Protein AF-A0A7S1CX15-F1 (afdb_monomer_lite)

Sequence (216 aa):
AGAGAGAGAGAGAGAGAGSDSENLNSLKTVAAKGLGIVLNDTKKELQVRAMEAVTGAWSALVKRHTIARTAVSIREKAHSALLAYNLSCLMVRSTGNAALLPCLTGAEVIKSMIHLIEWRYDTKTTIKGDDEVYWNAAVSNSIQELSYIVCSIEEAHAAQGVSIKAMMGTVLMLARPGKAPRKTADFPTTLQRIVDTKMDAGSVLAAGRILDRIID

Foldseek 3Di:
DDDDDDDDDDPPCPDPPPPCPDQPLVVLLVVLVVCVVCLVVDDLVVNQVVLLVLLVVLLVLLCCVQADLDDCDPSNVPNSLSSLLSSLVSLLVCPPVPSNVCSCLDLSSLLSLLSLLLQLLFPPDDDDDPSNVSSVNSNLSSLLSLLCCQVPCVVVCVVVVHDNLVSQQDWGFGHDHPDGTDTGPRSLVSLVCQLVVPDPPSSNVSSVSNNVSNVD

Radius of gyration: 23.17 Å; chains: 1; bounding box: 97×30×54 Å

Secondary structure (DSSP, 8-state):
-----------------------HHHHHHHHHHHHHHHGGGS-HHHHHHHHHHHHHHHHHHHHHHHT-SS---HHHHTTHHHHHHHHHHHHHHHTT-TTTHHHHS-HHHHHHHHHHHHHHHSTT----THHHHHHHHHHHHHHHHHHHHHHH-HHHHHTTT--HHHHHT---EEEETTEEEEE---HHHHHHHHHHTT--HHHHHHHHHHHHHHH-

Organism: Cyclophora tenuis (NCBI:txid216820)

pLDDT: mean 79.56, std 17.4, range [30.48, 96.69]

Structure (mmCIF, N/CA/C/O backbone):
data_AF-A0A7S1CX15-F1
#
_entry.id   AF-A0A7S1CX15-F1
#
loop_
_atom_site.group_PDB
_atom_site.id
_atom_site.type_symbol
_atom_site.label_atom_id
_atom_site.label_alt_id
_atom_site.label_comp_id
_atom_site.label_asym_id
_atom_site.label_entity_id
_atom_site.label_seq_id
_atom_site.pdbx_PDB_ins_code
_atom_site.Cartn_x
_atom_site.Cartn_y
_atom_site.Cartn_z
_atom_site.occupancy
_atom_site.B_iso_or_equiv
_atom_site.auth_seq_id
_atom_site.auth_comp_id
_atom_site.auth_asym_id
_atom_site.auth_atom_id
_atom_site.pdbx_PDB_model_num
ATOM 1 N N . ALA A 1 1 ? 77.146 -1.929 35.474 1.00 39.09 1 ALA A N 1
ATOM 2 C CA . ALA A 1 1 ? 76.882 -0.475 35.521 1.00 39.09 1 ALA A CA 1
ATOM 3 C C . ALA A 1 1 ? 75.985 -0.159 34.328 1.00 39.09 1 ALA A C 1
ATOM 5 O O . ALA A 1 1 ? 76.421 -0.405 33.217 1.00 39.09 1 ALA A O 1
ATOM 6 N N . GLY A 1 2 ? 74.670 0.004 34.487 1.00 34.50 2 GLY A N 1
ATOM 7 C CA . GLY A 1 2 ? 73.979 1.204 34.998 1.00 34.50 2 GLY A CA 1
ATOM 8 C C . GLY A 1 2 ? 73.354 1.908 33.775 1.00 34.50 2 GLY A C 1
ATOM 9 O O . GLY A 1 2 ? 74.105 2.363 32.931 1.00 34.50 2 GLY A O 1
ATOM 10 N N . ALA A 1 3 ? 72.074 1.692 33.450 1.00 31.84 3 ALA A N 1
ATOM 11 C CA . ALA A 1 3 ? 70.855 2.364 33.944 1.00 31.84 3 ALA A CA 1
ATOM 12 C C . ALA A 1 3 ? 70.515 3.690 33.211 1.00 31.84 3 ALA A C 1
ATOM 14 O O . ALA A 1 3 ? 71.363 4.568 33.115 1.00 31.84 3 ALA A O 1
ATOM 15 N N . GLY A 1 4 ? 69.246 3.825 32.777 1.00 30.48 4 GLY A N 1
ATOM 16 C CA . GLY A 1 4 ? 68.578 5.071 32.336 1.00 30.48 4 GLY A CA 1
ATOM 17 C C . GLY A 1 4 ? 67.943 4.966 30.935 1.00 30.48 4 GLY A C 1
ATOM 18 O O . GLY A 1 4 ? 68.647 5.111 29.949 1.00 30.48 4 GLY A O 1
ATOM 19 N N . ALA A 1 5 ? 66.700 4.502 30.751 1.00 33.28 5 ALA A N 1
ATOM 20 C CA . ALA A 1 5 ? 65.400 5.148 31.019 1.00 33.28 5 ALA A CA 1
ATOM 21 C C . ALA A 1 5 ? 65.077 6.344 30.092 1.00 33.28 5 ALA A C 1
ATOM 23 O O . ALA A 1 5 ? 65.671 7.410 30.206 1.00 33.28 5 ALA A O 1
ATOM 24 N N . GLY A 1 6 ? 64.071 6.167 29.227 1.00 33.81 6 GLY A N 1
ATOM 25 C CA . GLY A 1 6 ? 63.461 7.219 28.410 1.00 33.81 6 GLY A CA 1
ATOM 26 C C . GLY A 1 6 ? 62.199 6.696 27.723 1.00 33.81 6 GLY A C 1
ATOM 27 O O . GLY A 1 6 ? 62.274 5.948 26.756 1.00 33.81 6 GLY A O 1
ATOM 28 N N . ALA A 1 7 ? 61.049 7.027 28.300 1.00 37.16 7 ALA A N 1
ATOM 29 C CA . ALA A 1 7 ? 59.731 6.519 27.958 1.00 37.16 7 ALA A CA 1
ATOM 30 C C . ALA A 1 7 ? 59.203 7.047 26.613 1.00 37.16 7 ALA A C 1
ATOM 32 O O . ALA A 1 7 ? 59.342 8.224 26.296 1.00 37.16 7 ALA A O 1
ATOM 33 N N . GLY A 1 8 ? 58.504 6.179 25.882 1.00 33.34 8 GLY A N 1
ATOM 34 C CA . GLY A 1 8 ? 57.679 6.524 24.728 1.00 33.34 8 GLY A CA 1
ATOM 35 C C . GLY A 1 8 ? 56.474 5.595 24.686 1.00 33.34 8 GLY A C 1
ATOM 36 O O . GLY A 1 8 ? 56.486 4.580 23.998 1.00 33.34 8 GLY A O 1
ATOM 37 N N . ALA A 1 9 ? 55.462 5.908 25.493 1.00 39.53 9 ALA A N 1
ATOM 38 C CA . ALA A 1 9 ? 54.173 5.237 25.470 1.00 39.53 9 ALA A CA 1
ATOM 39 C C . ALA A 1 9 ? 53.478 5.518 24.128 1.00 39.53 9 ALA A C 1
ATOM 41 O O . ALA A 1 9 ? 53.070 6.642 23.854 1.00 39.53 9 ALA A O 1
ATOM 42 N N . GLY A 1 10 ? 53.341 4.486 23.303 1.00 32.97 10 GLY A N 1
ATOM 43 C CA . GLY A 1 10 ? 52.516 4.489 22.102 1.00 32.97 10 GLY A CA 1
ATOM 44 C C . GLY A 1 10 ? 51.673 3.227 22.100 1.00 32.97 10 GLY A C 1
ATOM 45 O O . GLY A 1 10 ? 52.043 2.228 21.492 1.00 32.97 10 GLY A O 1
ATOM 46 N N . ALA A 1 11 ? 50.574 3.253 22.852 1.00 34.06 11 ALA A N 1
ATOM 47 C CA . ALA A 1 11 ? 49.582 2.192 22.870 1.00 34.06 11 ALA A CA 1
ATOM 48 C C . ALA A 1 11 ? 48.962 2.047 21.471 1.00 34.06 11 ALA A C 1
ATOM 50 O O . ALA A 1 11 ? 48.041 2.771 21.103 1.00 34.06 11 ALA A O 1
ATOM 51 N N . GLY A 1 12 ? 49.464 1.092 20.690 1.00 34.34 12 GLY A N 1
ATOM 52 C CA . GLY A 1 12 ? 48.830 0.599 19.471 1.00 34.34 12 GLY A CA 1
ATOM 53 C C . GLY A 1 12 ? 47.637 -0.294 19.797 1.00 34.34 12 GLY A C 1
ATOM 54 O O . GLY A 1 12 ? 47.606 -1.454 19.403 1.00 34.34 12 GLY A O 1
ATOM 55 N N . ALA A 1 13 ? 46.655 0.235 20.528 1.00 38.25 13 ALA A N 1
ATOM 56 C CA . ALA A 1 13 ? 45.311 -0.322 20.558 1.00 38.25 13 ALA A CA 1
ATOM 57 C C . ALA A 1 13 ? 44.605 0.120 19.268 1.00 38.25 13 ALA A C 1
ATOM 59 O O . ALA A 1 13 ? 43.795 1.045 19.253 1.00 38.25 13 ALA A O 1
ATOM 60 N N . GLY A 1 14 ? 44.976 -0.519 18.156 1.00 32.12 14 GLY A N 1
ATOM 61 C CA . GLY A 1 14 ? 44.228 -0.457 16.907 1.00 32.12 14 GLY A CA 1
ATOM 62 C C . GLY A 1 14 ? 42.925 -1.211 17.099 1.00 32.12 14 GLY A C 1
ATOM 63 O O . GLY A 1 14 ? 42.847 -2.412 16.860 1.00 32.12 14 GLY A O 1
ATOM 64 N N . ALA A 1 15 ? 41.947 -0.487 17.632 1.00 36.03 15 ALA A N 1
ATOM 65 C CA . ALA A 1 15 ? 40.598 -0.928 17.891 1.00 36.03 15 ALA A CA 1
ATOM 66 C C . ALA A 1 15 ? 40.016 -1.683 16.691 1.00 36.03 15 ALA A C 1
ATOM 68 O O . ALA A 1 15 ? 39.995 -1.183 15.563 1.00 36.03 15 ALA A O 1
ATOM 69 N N . GLY A 1 16 ? 39.454 -2.858 16.976 1.00 36.84 16 GLY A N 1
ATOM 70 C CA . GLY A 1 16 ? 38.336 -3.376 16.208 1.00 36.84 16 GLY A CA 1
ATOM 71 C C . GLY A 1 16 ? 37.202 -2.358 16.268 1.00 36.84 16 GLY A C 1
ATOM 72 O O . GLY A 1 16 ? 36.382 -2.382 17.175 1.00 36.84 16 GLY A O 1
ATOM 73 N N . ALA A 1 17 ? 37.182 -1.437 15.313 1.00 31.95 17 ALA A N 1
ATOM 74 C CA . ALA A 1 17 ? 36.041 -0.590 15.020 1.00 31.95 17 ALA A CA 1
ATOM 75 C C . ALA A 1 17 ? 35.303 -1.200 13.825 1.00 31.95 17 ALA A C 1
ATOM 77 O O . ALA A 1 17 ? 35.246 -0.627 12.739 1.00 31.95 17 ALA A O 1
ATOM 78 N N . GLY A 1 18 ? 34.744 -2.394 14.032 1.00 41.12 18 GLY A N 1
ATOM 79 C CA . GLY A 1 18 ? 33.587 -2.821 13.258 1.00 41.12 18 GLY A CA 1
ATOM 80 C C . GLY A 1 18 ? 32.427 -1.923 13.665 1.00 41.12 18 GLY A C 1
ATOM 81 O O . GLY A 1 18 ? 31.733 -2.212 14.633 1.00 41.12 18 GLY A O 1
ATOM 82 N N . SER A 1 19 ? 32.261 -0.779 12.998 1.00 40.28 19 SER A N 1
ATOM 83 C CA . SER A 1 19 ? 31.053 0.024 13.159 1.00 40.28 19 SER A CA 1
ATOM 84 C C . SER A 1 19 ? 29.965 -0.570 12.270 1.00 40.28 19 SER A C 1
ATOM 86 O O . SER A 1 19 ? 29.674 -0.093 11.170 1.00 40.28 19 SER A O 1
ATOM 88 N N . ASP A 1 20 ? 29.353 -1.638 12.783 1.00 46.06 20 ASP A N 1
ATOM 89 C CA . ASP A 1 20 ? 28.022 -2.090 12.387 1.00 46.06 20 ASP A CA 1
ATOM 90 C C . ASP A 1 20 ? 27.037 -0.960 12.680 1.00 46.06 20 ASP A C 1
ATOM 92 O O . ASP A 1 20 ? 26.331 -0.918 13.683 1.00 46.06 20 ASP A O 1
ATOM 96 N N . SER A 1 21 ? 27.024 0.039 11.807 1.00 51.59 21 SER A N 1
ATOM 97 C CA . SER A 1 21 ? 25.958 1.017 11.807 1.00 51.59 21 SER A CA 1
ATOM 98 C C . SER A 1 21 ? 24.716 0.283 1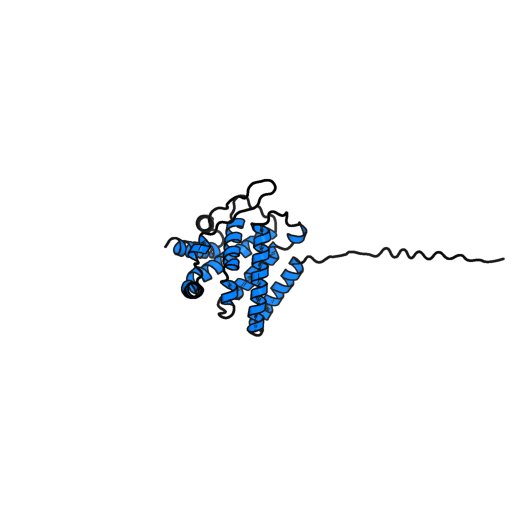1.296 1.00 51.59 21 SER A C 1
ATOM 100 O O . SER A 1 21 ? 24.541 0.062 10.094 1.00 51.59 21 SER A O 1
ATOM 102 N N . GLU A 1 22 ? 23.893 -0.175 12.237 1.00 62.09 22 GLU A N 1
ATOM 103 C CA . GLU A 1 22 ? 22.728 -1.011 11.971 1.00 62.09 22 GLU A CA 1
ATOM 104 C C . GLU A 1 22 ? 21.853 -0.406 10.869 1.00 62.09 22 GLU A C 1
ATOM 106 O O . GLU A 1 22 ? 21.622 0.806 10.778 1.00 62.09 22 GLU A O 1
ATOM 111 N N . ASN A 1 23 ? 21.389 -1.262 9.963 1.00 78.88 23 ASN A N 1
ATOM 112 C CA . ASN A 1 23 ? 20.491 -0.838 8.906 1.00 78.88 23 ASN A CA 1
ATOM 113 C C . ASN A 1 23 ? 19.148 -0.409 9.521 1.00 78.88 23 ASN A C 1
ATOM 115 O O . ASN A 1 23 ? 18.437 -1.231 10.098 1.00 78.88 23 ASN A O 1
ATOM 119 N N . LEU A 1 24 ? 18.761 0.857 9.343 1.00 82.75 24 LEU A N 1
ATOM 120 C CA . LEU A 1 24 ? 17.515 1.406 9.886 1.00 82.75 24 LEU A CA 1
ATOM 121 C C . LEU A 1 24 ? 16.263 0.607 9.473 1.00 82.75 24 LEU A C 1
ATOM 123 O O . LEU A 1 24 ? 15.319 0.503 10.254 1.00 82.75 24 LEU A O 1
ATOM 127 N N . ASN A 1 25 ? 16.230 0.025 8.271 1.00 83.50 25 ASN A N 1
ATOM 128 C CA . ASN A 1 25 ? 15.105 -0.812 7.844 1.00 83.50 25 ASN A CA 1
ATOM 129 C C . ASN A 1 25 ? 15.078 -2.163 8.564 1.00 83.50 25 ASN A C 1
ATOM 131 O O . ASN A 1 25 ? 13.995 -2.699 8.794 1.00 83.50 25 ASN A O 1
ATOM 135 N N . SER A 1 26 ? 16.241 -2.698 8.945 1.00 83.25 26 SER A N 1
ATOM 136 C CA . SER A 1 26 ? 16.326 -3.912 9.763 1.00 83.25 26 SER A CA 1
ATOM 137 C C . SER A 1 26 ? 15.714 -3.667 11.144 1.00 83.25 26 SER A C 1
ATOM 139 O O . SER A 1 26 ? 14.794 -4.379 11.548 1.00 83.25 26 SER A O 1
ATOM 141 N N . LEU A 1 27 ? 16.097 -2.569 11.807 1.00 86.06 27 LEU A N 1
ATOM 142 C CA . LEU A 1 27 ? 15.509 -2.164 13.090 1.00 86.06 27 LEU A CA 1
ATOM 143 C C . LEU A 1 27 ? 13.992 -1.963 12.994 1.00 86.06 27 LEU A C 1
ATOM 145 O O . LEU A 1 27 ? 13.230 -2.484 13.810 1.00 86.06 27 LEU A O 1
ATOM 149 N N . LYS A 1 28 ? 13.528 -1.271 11.948 1.00 87.44 28 LYS A N 1
ATOM 150 C CA . LYS A 1 28 ? 12.091 -1.085 11.696 1.00 87.44 28 LYS A CA 1
ATOM 151 C C . LYS A 1 28 ? 11.361 -2.400 11.430 1.00 87.44 28 LYS A C 1
ATOM 153 O O . LYS A 1 28 ? 10.207 -2.533 11.818 1.00 87.44 28 LYS A O 1
ATOM 158 N N . THR A 1 29 ? 12.019 -3.373 10.805 1.00 87.38 29 THR A N 1
ATOM 159 C CA . THR A 1 29 ? 11.446 -4.703 10.570 1.00 87.38 29 THR A CA 1
ATOM 160 C C . THR A 1 29 ? 11.218 -5.435 11.888 1.00 87.38 29 THR A C 1
ATOM 162 O O . THR A 1 29 ? 10.142 -5.991 12.099 1.00 87.38 29 THR A O 1
ATOM 165 N N . VAL A 1 30 ? 12.202 -5.415 12.792 1.00 88.19 30 VAL A N 1
ATOM 166 C CA . VAL A 1 30 ? 12.071 -6.015 14.129 1.00 88.19 30 VAL A CA 1
ATOM 167 C C . VAL A 1 30 ? 10.944 -5.337 14.909 1.00 88.19 30 VAL A C 1
ATOM 169 O O . VAL A 1 30 ? 10.078 -6.022 15.452 1.00 88.19 30 VAL A O 1
ATOM 172 N N . ALA A 1 31 ? 10.894 -4.002 14.888 1.00 86.81 31 ALA A N 1
ATOM 173 C CA . ALA A 1 31 ? 9.833 -3.239 15.538 1.00 86.81 31 ALA A CA 1
ATOM 174 C C . ALA A 1 31 ? 8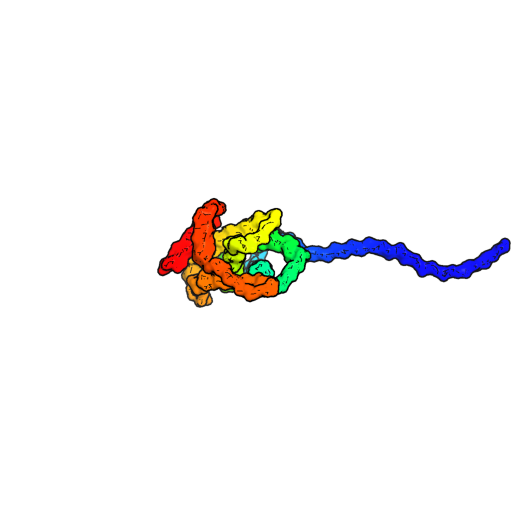.438 -3.573 14.977 1.00 86.81 31 ALA A C 1
ATOM 176 O O . ALA A 1 31 ? 7.513 -3.811 15.749 1.00 86.81 31 ALA A O 1
ATOM 177 N N . ALA A 1 32 ? 8.288 -3.657 13.650 1.00 86.94 32 ALA A N 1
ATOM 178 C CA . ALA A 1 32 ? 7.020 -4.009 13.008 1.00 86.94 32 ALA A CA 1
ATOM 179 C C . ALA A 1 32 ? 6.547 -5.420 13.396 1.00 86.94 32 ALA A C 1
ATOM 181 O O . ALA A 1 32 ? 5.369 -5.622 13.689 1.00 86.94 32 ALA A O 1
ATOM 182 N N . LYS A 1 33 ? 7.465 -6.393 13.463 1.00 86.81 33 LYS A N 1
ATOM 183 C CA . LYS A 1 33 ? 7.149 -7.750 13.931 1.00 86.81 33 LYS A CA 1
ATOM 184 C C . LYS A 1 33 ? 6.678 -7.757 15.384 1.00 86.81 33 LYS A C 1
ATOM 186 O O . LYS A 1 33 ? 5.659 -8.373 15.676 1.00 86.81 33 LYS A O 1
ATOM 191 N N . GLY A 1 34 ? 7.391 -7.057 16.270 1.00 84.88 34 GLY A N 1
ATOM 192 C CA . GLY A 1 34 ? 7.015 -6.939 17.681 1.00 84.88 34 GLY A CA 1
ATOM 193 C C . GLY A 1 34 ? 5.648 -6.280 17.858 1.00 84.88 34 GLY A C 1
ATOM 194 O O . GLY A 1 34 ? 4.800 -6.799 18.581 1.00 84.88 34 GLY A O 1
ATOM 195 N N . LEU A 1 35 ? 5.389 -5.194 17.123 1.00 86.56 35 LEU A N 1
ATOM 196 C CA . LEU A 1 35 ? 4.090 -4.527 17.133 1.00 86.56 35 LEU A CA 1
ATOM 197 C C . LEU A 1 35 ? 2.964 -5.472 16.699 1.00 86.56 35 LEU A C 1
ATOM 199 O O . LEU A 1 35 ? 1.905 -5.478 17.312 1.00 86.56 35 LEU A O 1
ATOM 203 N N . GLY A 1 36 ? 3.209 -6.330 15.707 1.00 81.50 36 GLY A N 1
ATOM 204 C CA . GLY A 1 36 ? 2.224 -7.298 15.222 1.00 81.50 36 GLY A CA 1
ATOM 205 C C . GLY A 1 36 ? 1.819 -8.372 16.232 1.00 81.50 36 GLY A C 1
ATOM 206 O O . GLY A 1 36 ? 0.849 -9.082 15.968 1.00 81.50 36 GLY A O 1
ATOM 207 N N . ILE A 1 37 ? 2.546 -8.496 17.347 1.00 85.12 37 ILE A N 1
ATOM 208 C CA . ILE A 1 37 ? 2.218 -9.378 18.473 1.00 85.12 37 ILE A CA 1
ATOM 209 C C . ILE A 1 37 ? 1.372 -8.623 19.500 1.00 85.12 37 ILE A C 1
ATOM 211 O O . ILE A 1 37 ? 0.373 -9.152 19.963 1.00 85.12 37 ILE A O 1
ATOM 215 N N . VAL A 1 38 ? 1.762 -7.391 19.840 1.00 87.69 38 VAL A N 1
ATOM 216 C CA . VAL A 1 38 ? 1.216 -6.683 21.011 1.00 87.69 38 VAL A CA 1
ATOM 217 C C . VAL A 1 38 ? 0.132 -5.659 20.686 1.00 87.69 38 VAL A C 1
ATOM 219 O O . VAL A 1 38 ? -0.518 -5.177 21.606 1.00 87.69 38 VAL A O 1
ATOM 222 N N . LEU A 1 39 ? -0.065 -5.285 19.414 1.00 84.81 39 LEU A N 1
ATOM 223 C CA . LEU A 1 39 ? -0.927 -4.157 19.035 1.00 84.81 39 LEU A CA 1
ATOM 224 C C . LEU A 1 39 ? -2.320 -4.265 19.671 1.00 84.81 39 LEU A C 1
ATOM 226 O O . LEU A 1 39 ? -2.744 -3.340 20.359 1.00 84.81 39 LEU A O 1
ATOM 230 N N . ASN A 1 40 ? -2.982 -5.412 19.526 1.00 82.12 40 ASN A N 1
ATOM 231 C CA . ASN A 1 40 ? -4.348 -5.612 20.018 1.00 82.12 40 ASN A CA 1
ATOM 232 C C . ASN A 1 40 ? -4.464 -5.626 21.551 1.00 82.12 40 ASN A C 1
ATOM 234 O O . ASN A 1 40 ? -5.540 -5.339 22.070 1.00 82.12 40 ASN A O 1
ATOM 238 N N . ASP A 1 41 ? -3.363 -5.871 22.263 1.00 86.12 41 ASP A N 1
ATOM 239 C CA . ASP A 1 41 ? -3.321 -5.922 23.730 1.00 86.12 41 ASP A CA 1
ATOM 240 C C . ASP A 1 41 ? -2.988 -4.556 24.358 1.00 86.12 41 ASP A C 1
ATOM 242 O O . ASP A 1 41 ? -2.987 -4.391 25.580 1.00 86.12 41 ASP A O 1
ATOM 246 N N . THR A 1 42 ? -2.693 -3.547 23.534 1.00 87.50 42 THR A N 1
ATOM 247 C CA . THR A 1 42 ? -2.402 -2.187 24.006 1.00 87.50 42 THR A CA 1
ATOM 248 C C . THR A 1 42 ? -3.656 -1.322 24.098 1.00 87.50 42 THR A C 1
ATOM 250 O O . THR A 1 42 ? -4.685 -1.597 23.484 1.00 87.50 42 THR A O 1
ATOM 253 N N . LYS A 1 43 ? -3.573 -0.225 24.864 1.00 91.31 43 LYS A N 1
ATOM 254 C CA . LYS A 1 43 ? -4.653 0.769 24.962 1.00 91.31 43 LYS A CA 1
ATOM 255 C C . LYS A 1 43 ? -4.966 1.377 23.594 1.00 91.31 43 LYS A C 1
ATOM 257 O O . LYS A 1 43 ? -4.051 1.637 22.814 1.00 91.31 43 LYS A O 1
ATOM 262 N N . LYS A 1 44 ? -6.239 1.691 23.349 1.00 91.69 44 LYS A N 1
ATOM 263 C CA . LYS A 1 44 ? -6.740 2.241 22.079 1.00 91.69 44 LYS A CA 1
ATOM 264 C C . LYS A 1 44 ? -5.925 3.439 21.579 1.00 91.69 44 LYS A C 1
ATOM 266 O O . LYS A 1 44 ? -5.580 3.500 20.405 1.00 91.69 44 LYS A O 1
ATOM 271 N N . GLU A 1 45 ? -5.562 4.365 22.462 1.00 92.62 45 GLU A N 1
ATOM 272 C CA . GLU A 1 45 ? -4.782 5.556 22.106 1.00 92.62 45 GLU A CA 1
ATOM 273 C C . GLU A 1 45 ? -3.377 5.197 21.602 1.00 92.62 45 GLU A C 1
ATOM 275 O O . GLU A 1 45 ? -2.843 5.858 20.711 1.00 92.62 45 GLU A O 1
ATOM 280 N N . LEU A 1 46 ? -2.775 4.140 22.156 1.00 91.75 46 LEU A N 1
ATOM 281 C CA . LEU A 1 46 ? -1.478 3.631 21.711 1.00 91.75 46 LEU A CA 1
ATOM 282 C C . LEU A 1 46 ? -1.598 2.871 20.392 1.00 91.75 46 LEU A C 1
ATOM 284 O O . LEU A 1 46 ? -0.725 3.033 19.545 1.00 91.75 46 LEU A O 1
ATOM 288 N N . GLN A 1 47 ? -2.682 2.115 20.190 1.00 92.44 47 GLN A N 1
ATOM 289 C CA . GLN A 1 47 ? -2.947 1.444 18.915 1.00 92.44 47 GLN A CA 1
ATOM 290 C C . GLN A 1 47 ? -3.026 2.454 17.766 1.00 92.44 47 GLN A C 1
ATOM 292 O O . GLN A 1 47 ? -2.364 2.275 16.746 1.00 92.44 47 GLN A O 1
ATOM 297 N N . VAL A 1 48 ? -3.777 3.545 17.957 1.00 93.75 48 VAL A N 1
ATOM 298 C CA . VAL A 1 48 ? -3.921 4.612 16.953 1.00 93.75 48 VAL A CA 1
ATOM 299 C C . VAL A 1 48 ? -2.567 5.248 16.642 1.00 93.75 48 VAL A C 1
ATOM 301 O O . VAL A 1 48 ? -2.152 5.249 15.488 1.00 93.75 48 VAL A O 1
ATOM 304 N N . ARG A 1 49 ? -1.819 5.695 17.661 1.00 94.38 49 ARG A N 1
ATOM 305 C CA . ARG A 1 49 ? -0.486 6.301 17.463 1.00 94.38 49 ARG A CA 1
ATOM 306 C C . ARG A 1 49 ? 0.498 5.356 16.776 1.00 94.38 49 ARG A C 1
ATOM 308 O O . ARG A 1 49 ? 1.297 5.780 15.941 1.00 94.38 49 ARG A O 1
ATOM 315 N N . ALA A 1 50 ? 0.466 4.074 17.135 1.00 93.56 50 ALA A N 1
ATOM 316 C CA . ALA A 1 50 ? 1.305 3.069 16.502 1.00 93.56 50 ALA A CA 1
ATOM 317 C C . ALA A 1 50 ? 0.934 2.899 15.023 1.00 93.56 50 ALA A C 1
ATOM 319 O O . ALA A 1 50 ? 1.824 2.852 14.175 1.00 93.56 50 ALA A O 1
ATOM 320 N N . MET A 1 51 ? -0.360 2.875 14.699 1.00 95.06 51 MET A N 1
ATOM 321 C CA . MET A 1 51 ? -0.813 2.769 13.315 1.00 95.06 51 MET A CA 1
ATOM 322 C C . MET A 1 51 ? -0.526 4.012 12.481 1.00 95.06 51 MET A C 1
ATOM 324 O O . MET A 1 51 ? -0.121 3.860 11.334 1.00 95.06 51 MET A O 1
ATOM 328 N N . GLU A 1 52 ? -0.621 5.217 13.040 1.00 95.19 52 GLU A N 1
ATOM 329 C CA . GLU A 1 52 ? -0.165 6.446 12.372 1.00 95.19 52 GLU A CA 1
ATOM 330 C C . GLU A 1 52 ? 1.329 6.368 12.013 1.00 95.19 52 GLU A C 1
ATOM 332 O O . GLU A 1 52 ? 1.744 6.732 10.910 1.00 95.19 52 GLU A O 1
ATOM 337 N N . ALA A 1 53 ? 2.155 5.832 12.919 1.00 94.69 53 ALA A N 1
ATOM 338 C CA . ALA A 1 53 ? 3.574 5.619 12.650 1.00 94.69 53 ALA A CA 1
ATOM 339 C C . ALA A 1 53 ? 3.807 4.555 11.561 1.00 94.69 53 ALA A C 1
ATOM 341 O O . ALA A 1 53 ? 4.681 4.730 10.707 1.00 94.69 53 ALA A O 1
ATOM 342 N N . VAL A 1 54 ? 3.020 3.472 11.558 1.00 95.56 54 VAL A N 1
ATOM 343 C CA . VAL A 1 54 ? 3.069 2.413 10.535 1.00 95.56 54 VAL A CA 1
ATOM 344 C C . VAL A 1 54 ? 2.708 2.968 9.159 1.00 95.56 54 VAL A C 1
ATOM 346 O O . VAL A 1 54 ? 3.470 2.781 8.209 1.00 95.56 54 VAL A O 1
ATOM 349 N N . THR A 1 55 ? 1.591 3.685 9.038 1.00 95.44 55 THR A N 1
ATOM 350 C CA . THR A 1 55 ? 1.103 4.203 7.752 1.00 95.44 55 THR A CA 1
ATOM 351 C C . THR A 1 55 ? 1.965 5.356 7.233 1.00 95.44 55 THR A C 1
ATOM 353 O O . THR A 1 55 ? 2.221 5.452 6.026 1.00 95.44 55 THR A O 1
ATOM 356 N N . GLY A 1 56 ? 2.528 6.168 8.133 1.00 95.38 56 GLY A N 1
ATOM 357 C CA . GLY A 1 56 ? 3.558 7.153 7.804 1.00 95.38 56 GLY A CA 1
ATOM 358 C C . GLY A 1 56 ? 4.847 6.504 7.286 1.00 95.38 56 GLY A C 1
ATOM 359 O O . GLY A 1 56 ? 5.381 6.908 6.248 1.00 95.38 56 GLY A O 1
ATOM 360 N N . ALA A 1 57 ? 5.334 5.455 7.959 1.00 93.94 57 ALA A N 1
ATOM 361 C CA . ALA A 1 57 ? 6.516 4.711 7.526 1.00 93.94 57 ALA A CA 1
ATOM 362 C C . ALA A 1 57 ? 6.298 4.013 6.175 1.00 93.94 57 ALA A C 1
ATOM 364 O O . ALA A 1 57 ? 7.195 4.047 5.328 1.00 93.94 57 ALA A O 1
ATOM 365 N N . TRP A 1 58 ? 5.113 3.436 5.962 1.00 95.50 58 TRP A N 1
ATOM 366 C CA . TRP A 1 58 ? 4.692 2.832 4.700 1.00 95.50 58 TRP A CA 1
ATOM 367 C C . TRP A 1 58 ? 4.736 3.839 3.552 1.00 95.50 58 TRP A C 1
ATOM 369 O O . TRP A 1 58 ? 5.464 3.637 2.579 1.00 95.50 58 TRP A O 1
ATOM 379 N N . SER A 1 59 ? 4.034 4.963 3.695 1.00 94.12 59 SER A N 1
ATOM 380 C CA . SER A 1 59 ? 3.927 5.975 2.63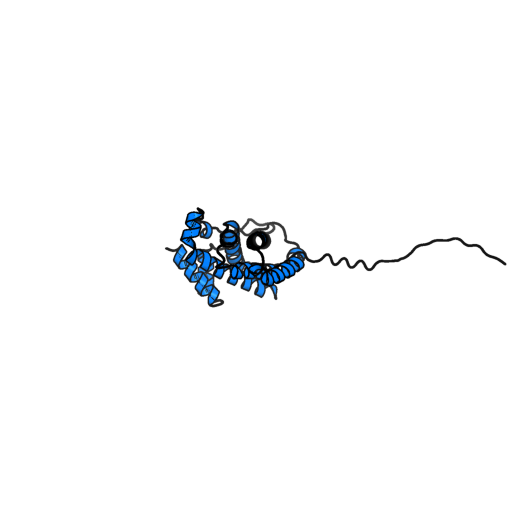9 1.00 94.12 59 SER A CA 1
ATOM 381 C C . SER A 1 59 ? 5.300 6.552 2.277 1.00 94.12 59 SER A C 1
ATOM 383 O O . SER A 1 59 ? 5.653 6.691 1.103 1.00 94.12 59 SER A O 1
ATOM 385 N N . ALA A 1 60 ? 6.146 6.804 3.283 1.00 91.19 60 ALA A N 1
ATOM 386 C CA . ALA A 1 60 ? 7.519 7.255 3.073 1.00 91.19 60 ALA A CA 1
ATOM 387 C C . ALA A 1 60 ? 8.404 6.195 2.394 1.00 91.19 60 ALA A C 1
ATOM 389 O O . ALA A 1 60 ? 9.297 6.540 1.615 1.00 91.19 60 ALA A O 1
ATOM 390 N N . LEU A 1 61 ? 8.214 4.910 2.703 1.00 91.31 61 LEU A N 1
ATOM 391 C CA . LEU A 1 61 ? 8.936 3.812 2.063 1.00 91.31 61 LEU A CA 1
ATOM 392 C C . LEU A 1 61 ? 8.533 3.690 0.590 1.00 91.31 61 LEU A C 1
ATOM 394 O O . LEU A 1 61 ? 9.402 3.771 -0.276 1.00 91.31 61 LEU A O 1
ATOM 398 N N . VAL A 1 62 ? 7.234 3.592 0.300 1.00 91.06 62 VAL A N 1
ATOM 399 C CA . VAL A 1 62 ? 6.723 3.485 -1.072 1.00 91.06 62 VAL A CA 1
ATOM 400 C C . VAL A 1 62 ? 7.172 4.676 -1.908 1.00 91.06 62 VAL A C 1
ATOM 402 O O . VAL A 1 62 ? 7.746 4.486 -2.978 1.00 91.06 62 VAL A O 1
ATOM 405 N N . LYS A 1 63 ? 6.999 5.910 -1.422 1.00 87.88 63 LYS A N 1
ATOM 406 C CA . LYS A 1 63 ? 7.407 7.120 -2.154 1.00 87.88 63 LYS A CA 1
ATOM 407 C C . LYS A 1 63 ? 8.890 7.104 -2.532 1.00 87.88 63 LYS A C 1
ATOM 409 O O . LYS A 1 63 ? 9.248 7.517 -3.635 1.00 87.88 63 LYS A O 1
ATOM 414 N N . ARG A 1 64 ? 9.761 6.603 -1.651 1.00 85.44 64 ARG A N 1
ATOM 415 C CA . ARG A 1 64 ? 11.203 6.494 -1.928 1.00 85.44 64 ARG A CA 1
ATOM 416 C C . ARG A 1 64 ? 11.527 5.471 -3.014 1.00 85.44 64 ARG A C 1
ATOM 418 O O . ARG A 1 64 ? 12.431 5.718 -3.802 1.00 85.44 64 ARG A O 1
ATOM 425 N N . HIS A 1 65 ? 10.788 4.368 -3.085 1.00 82.88 65 HIS A N 1
ATOM 426 C CA . HIS A 1 65 ? 11.023 3.312 -4.080 1.00 82.88 65 HIS A CA 1
ATOM 427 C C . HIS A 1 65 ? 10.320 3.554 -5.419 1.00 82.88 65 HIS A C 1
ATOM 429 O O . HIS A 1 65 ? 10.806 3.101 -6.451 1.00 82.88 65 HIS A O 1
ATOM 435 N N . THR A 1 66 ? 9.221 4.307 -5.417 1.00 80.25 66 THR A N 1
ATOM 436 C CA . THR A 1 66 ? 8.375 4.523 -6.603 1.00 80.25 66 THR A CA 1
ATOM 437 C C . THR A 1 66 ? 8.605 5.882 -7.277 1.00 80.25 66 THR A C 1
ATOM 439 O O . THR A 1 66 ? 8.558 5.969 -8.500 1.00 80.25 66 THR A O 1
ATOM 442 N N . ILE A 1 67 ? 8.891 6.953 -6.521 1.00 69.25 67 ILE A N 1
ATOM 443 C CA . ILE A 1 67 ? 8.884 8.341 -7.038 1.00 69.25 67 ILE A CA 1
ATOM 444 C C . ILE A 1 67 ? 10.279 8.996 -7.042 1.00 69.25 67 ILE A C 1
ATOM 446 O O . ILE A 1 67 ? 10.512 9.947 -7.793 1.00 69.25 67 ILE A O 1
ATOM 450 N N . ALA A 1 68 ? 11.228 8.549 -6.213 1.00 58.12 68 ALA A N 1
ATOM 451 C CA . ALA A 1 68 ? 12.442 9.327 -5.951 1.00 58.12 68 ALA A CA 1
ATOM 452 C C . ALA A 1 68 ? 13.362 9.511 -7.181 1.00 58.12 68 ALA A C 1
ATOM 454 O O . ALA A 1 68 ? 13.814 8.555 -7.807 1.00 58.12 68 ALA A O 1
ATOM 455 N N . ARG A 1 69 ? 13.698 10.782 -7.473 1.00 50.56 69 ARG A N 1
ATOM 456 C CA . ARG A 1 69 ? 14.748 11.216 -8.429 1.00 50.56 69 ARG A CA 1
ATOM 457 C C . ARG A 1 69 ? 16.164 10.915 -7.926 1.00 50.56 69 ARG A C 1
ATOM 459 O O . ARG A 1 69 ? 17.110 10.938 -8.709 1.00 50.56 69 ARG A O 1
ATOM 466 N N . THR A 1 70 ? 16.310 10.679 -6.629 1.00 46.69 70 THR A N 1
ATOM 467 C CA . THR A 1 70 ? 17.570 10.392 -5.950 1.00 46.69 70 THR A CA 1
ATOM 468 C C . THR A 1 70 ? 17.817 8.893 -5.940 1.00 46.69 70 THR A C 1
ATOM 470 O O . THR A 1 70 ? 16.940 8.110 -5.582 1.00 46.69 70 THR A O 1
ATOM 473 N N . ALA A 1 71 ? 19.023 8.486 -6.335 1.00 55.41 71 ALA A N 1
ATOM 474 C CA . ALA A 1 71 ? 19.468 7.113 -6.182 1.00 55.41 71 ALA A CA 1
ATOM 475 C C . ALA A 1 71 ? 19.380 6.733 -4.695 1.00 55.41 71 ALA A C 1
ATOM 477 O O . ALA A 1 71 ? 20.206 7.172 -3.900 1.00 55.41 71 ALA A O 1
ATOM 478 N N . VAL A 1 72 ? 18.358 5.960 -4.314 1.00 63.56 72 VAL A N 1
ATOM 479 C CA . VAL A 1 72 ? 18.276 5.371 -2.972 1.00 63.56 72 VAL A CA 1
ATOM 480 C C . VAL A 1 72 ? 19.548 4.555 -2.781 1.00 63.56 72 VAL A C 1
ATOM 482 O O . VAL A 1 72 ? 19.867 3.709 -3.628 1.00 63.56 72 VAL A O 1
ATOM 485 N N . SER A 1 73 ? 20.297 4.843 -1.718 1.00 66.75 73 SER A N 1
ATOM 486 C CA . SER A 1 73 ? 21.573 4.171 -1.487 1.00 66.75 73 SER A CA 1
ATOM 487 C C . SER A 1 73 ? 21.350 2.662 -1.340 1.00 66.75 73 SER A C 1
ATOM 489 O O . SER A 1 73 ? 20.300 2.221 -0.872 1.00 66.75 73 SER A O 1
ATOM 491 N N . ILE A 1 74 ? 22.330 1.840 -1.730 1.00 68.06 74 ILE A N 1
ATOM 492 C CA . ILE A 1 74 ? 22.247 0.369 -1.588 1.00 68.06 74 ILE A CA 1
ATOM 493 C C . ILE A 1 74 ? 21.892 -0.011 -0.143 1.00 68.06 74 ILE A C 1
ATOM 495 O O . ILE A 1 74 ? 21.068 -0.891 0.099 1.00 68.06 74 ILE A O 1
ATOM 499 N N . ARG A 1 75 ? 22.450 0.729 0.817 1.00 66.19 75 ARG A N 1
ATOM 500 C CA . ARG A 1 75 ? 22.184 0.564 2.241 1.00 66.19 75 ARG A CA 1
ATOM 501 C C . ARG A 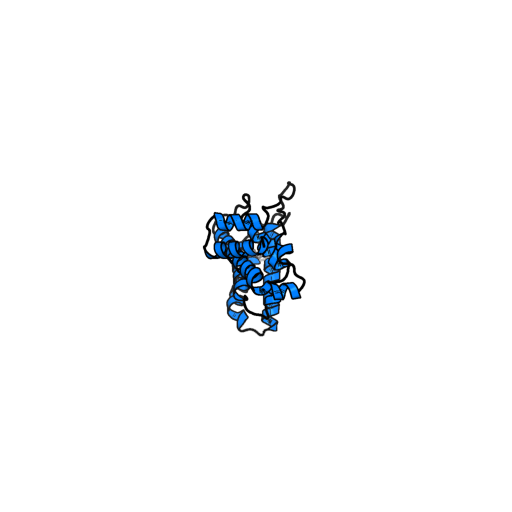1 75 ? 20.730 0.857 2.616 1.00 66.19 75 ARG A C 1
ATOM 503 O O . ARG A 1 75 ? 20.142 0.099 3.375 1.00 66.19 75 ARG A O 1
ATOM 510 N N . GLU A 1 76 ? 20.131 1.913 2.079 1.00 67.06 76 GLU A N 1
ATOM 511 C CA . GLU A 1 76 ? 18.711 2.214 2.305 1.00 67.06 76 GLU A CA 1
ATOM 512 C C . GLU A 1 76 ? 17.773 1.263 1.558 1.00 67.06 76 GLU A C 1
ATOM 514 O O . GLU A 1 76 ? 16.630 1.092 1.974 1.00 67.06 76 GLU A O 1
ATOM 519 N N . LYS A 1 77 ? 18.228 0.634 0.470 1.00 72.69 77 LYS A N 1
ATOM 520 C CA . LYS A 1 77 ? 17.456 -0.402 -0.228 1.00 72.69 77 LYS A CA 1
ATOM 521 C C . LYS A 1 77 ? 17.441 -1.720 0.533 1.00 72.69 77 LYS A C 1
ATOM 523 O O . LYS A 1 77 ? 16.411 -2.389 0.536 1.00 72.69 77 LYS A O 1
ATOM 528 N N . ALA A 1 78 ? 18.532 -2.063 1.214 1.00 79.75 78 ALA A N 1
ATOM 529 C CA . ALA A 1 78 ? 18.604 -3.292 1.991 1.00 79.75 78 ALA A CA 1
ATOM 530 C C . ALA A 1 78 ? 17.446 -3.384 3.007 1.00 79.75 78 ALA A C 1
ATOM 532 O O . ALA A 1 78 ? 17.087 -2.407 3.674 1.00 79.75 78 ALA A O 1
ATOM 533 N N . HIS A 1 79 ? 16.827 -4.566 3.060 1.00 83.75 79 HIS A N 1
ATOM 534 C CA . HIS A 1 79 ? 15.641 -4.900 3.861 1.00 83.75 79 HIS A CA 1
ATOM 535 C C . HIS A 1 79 ? 14.377 -4.071 3.583 1.00 83.75 79 HIS A C 1
ATOM 537 O O . HIS A 1 79 ? 13.393 -4.215 4.306 1.00 83.75 79 HIS A O 1
ATOM 543 N N . SER A 1 80 ? 14.350 -3.225 2.548 1.00 89.94 80 SER A N 1
ATOM 544 C CA . SER A 1 80 ? 13.153 -2.438 2.226 1.00 89.94 80 SER A CA 1
ATOM 545 C C . SER A 1 80 ? 11.967 -3.318 1.844 1.00 89.94 80 SER A C 1
ATOM 547 O O . SER A 1 80 ? 10.855 -3.038 2.279 1.00 89.94 80 SER A O 1
ATOM 549 N N . ALA A 1 81 ? 12.201 -4.384 1.072 1.00 91.56 81 ALA A N 1
ATOM 550 C CA . ALA A 1 81 ? 11.147 -5.300 0.649 1.00 91.56 81 ALA A CA 1
ATOM 551 C C . ALA A 1 81 ? 10.513 -6.004 1.857 1.00 91.56 81 ALA A C 1
ATOM 553 O O . ALA A 1 81 ? 9.299 -5.975 2.047 1.00 91.56 81 ALA A O 1
ATOM 554 N N . LEU A 1 82 ? 11.356 -6.557 2.736 1.00 92.38 82 LEU A N 1
ATOM 555 C CA . LEU A 1 82 ? 10.917 -7.196 3.973 1.00 92.38 82 LEU A CA 1
ATOM 556 C C . LEU A 1 82 ? 10.192 -6.210 4.900 1.00 92.38 82 LEU A C 1
ATOM 558 O O . LEU A 1 82 ? 9.172 -6.563 5.493 1.00 92.38 82 LEU A O 1
ATOM 562 N N . LEU A 1 83 ? 10.677 -4.972 5.022 1.00 94.12 83 LEU A N 1
ATOM 563 C CA . LEU A 1 83 ? 9.995 -3.940 5.799 1.00 94.12 83 LEU A CA 1
ATOM 564 C C . LEU A 1 83 ? 8.615 -3.622 5.210 1.00 94.12 83 LEU A C 1
ATOM 566 O O . LEU A 1 83 ? 7.642 -3.590 5.958 1.00 94.12 83 LEU A O 1
ATOM 570 N N . ALA A 1 84 ? 8.516 -3.430 3.890 1.00 95.50 84 ALA A N 1
ATOM 571 C CA . ALA A 1 84 ? 7.243 -3.192 3.212 1.00 95.50 84 ALA A CA 1
ATOM 572 C C . ALA A 1 84 ? 6.258 -4.332 3.485 1.00 95.50 84 ALA A C 1
ATOM 574 O O . ALA A 1 84 ? 5.134 -4.082 3.913 1.00 95.50 84 ALA A O 1
ATOM 575 N N . TYR A 1 85 ? 6.705 -5.581 3.345 1.00 95.62 85 TYR A N 1
ATOM 576 C CA . TYR A 1 85 ? 5.899 -6.748 3.679 1.00 95.62 85 TYR A CA 1
ATOM 577 C C . TYR A 1 85 ? 5.372 -6.691 5.122 1.00 95.62 85 TYR A C 1
ATOM 579 O O . TYR A 1 85 ? 4.162 -6.745 5.329 1.00 95.62 85 TYR A O 1
ATOM 587 N N . ASN A 1 86 ? 6.235 -6.487 6.123 1.00 95.56 86 ASN A N 1
ATOM 588 C CA . ASN A 1 86 ? 5.795 -6.458 7.524 1.00 95.56 86 ASN A CA 1
ATOM 589 C C . ASN A 1 86 ? 4.842 -5.289 7.831 1.00 95.56 86 ASN A C 1
ATOM 591 O O . ASN A 1 86 ? 3.860 -5.484 8.544 1.00 95.56 86 ASN A O 1
ATOM 595 N N . LEU A 1 87 ? 5.086 -4.098 7.273 1.00 96.69 87 LEU A N 1
ATOM 596 C CA . LEU A 1 87 ? 4.172 -2.958 7.415 1.00 96.69 87 LEU A CA 1
ATOM 597 C C . LEU A 1 87 ? 2.810 -3.257 6.772 1.00 96.69 87 LEU A C 1
ATOM 599 O O . LEU A 1 87 ? 1.779 -2.978 7.376 1.00 96.69 87 LEU A O 1
ATOM 603 N N . SER A 1 88 ? 2.793 -3.882 5.591 1.00 96.50 88 SER A N 1
ATOM 604 C CA . SER A 1 88 ? 1.545 -4.276 4.926 1.00 96.50 88 SER A CA 1
ATOM 605 C C . SER A 1 88 ? 0.750 -5.316 5.718 1.00 96.50 88 SER A C 1
ATOM 607 O O . SER A 1 88 ? -0.465 -5.190 5.829 1.00 96.50 88 SER A O 1
ATOM 609 N N . CYS A 1 89 ? 1.422 -6.275 6.362 1.00 94.81 89 CYS A N 1
ATOM 610 C CA . CYS A 1 89 ? 0.769 -7.238 7.248 1.00 94.81 89 CYS A CA 1
ATOM 611 C C . CYS A 1 89 ? 0.107 -6.561 8.454 1.00 94.81 89 CYS A C 1
ATOM 613 O O . CYS A 1 89 ? -0.973 -6.976 8.862 1.00 94.81 89 CYS A O 1
ATOM 615 N N . LEU A 1 90 ? 0.734 -5.531 9.033 1.00 94.50 90 LEU A N 1
ATOM 616 C CA . LEU A 1 90 ? 0.137 -4.769 10.135 1.00 94.50 90 LEU A CA 1
ATOM 617 C C . LEU A 1 90 ? -1.119 -4.019 9.698 1.00 94.50 90 LEU A C 1
ATOM 619 O O . LEU A 1 90 ? -2.100 -4.009 10.437 1.00 94.50 90 LEU A O 1
ATOM 623 N N . MET A 1 91 ? -1.096 -3.427 8.502 1.00 94.25 91 MET A N 1
ATOM 624 C CA . MET A 1 91 ? -2.264 -2.751 7.937 1.00 94.25 91 MET A CA 1
ATOM 625 C C . MET A 1 91 ? -3.426 -3.736 7.754 1.00 94.25 91 MET A C 1
ATOM 627 O O . MET A 1 91 ? -4.472 -3.518 8.351 1.00 94.25 91 MET A O 1
ATOM 631 N N . VAL A 1 92 ? -3.194 -4.873 7.085 1.00 91.94 92 VAL A N 1
ATOM 632 C CA . VAL A 1 92 ? -4.213 -5.926 6.874 1.00 91.94 92 VAL A CA 1
ATOM 633 C C . VAL A 1 92 ? -4.735 -6.524 8.189 1.00 91.94 92 VAL A C 1
ATOM 635 O O . VAL A 1 92 ? -5.904 -6.868 8.315 1.00 91.94 92 VAL A O 1
ATOM 638 N N . ARG A 1 93 ? -3.887 -6.674 9.213 1.00 89.75 93 ARG A N 1
ATOM 639 C CA . ARG A 1 93 ? -4.328 -7.165 10.535 1.00 89.75 93 ARG A CA 1
ATOM 640 C C . ARG A 1 93 ? -5.161 -6.151 11.309 1.00 89.75 93 ARG A C 1
ATOM 642 O O . ARG A 1 93 ? -5.884 -6.537 12.222 1.00 89.75 93 ARG A O 1
ATOM 649 N N . SER A 1 94 ? -5.012 -4.872 10.986 1.00 88.75 94 SER A N 1
ATOM 650 C CA . SER A 1 94 ? -5.762 -3.785 11.619 1.00 88.75 94 SER A CA 1
ATOM 651 C C . SER A 1 94 ? -7.133 -3.583 10.970 1.00 88.75 94 SER A C 1
ATOM 653 O O . SER A 1 94 ? -7.968 -2.845 11.497 1.00 88.75 94 SER A O 1
ATOM 655 N N . THR A 1 95 ? -7.379 -4.253 9.847 1.00 84.75 95 THR A N 1
ATOM 656 C CA . THR A 1 95 ? -8.636 -4.236 9.107 1.00 84.75 95 THR A CA 1
ATOM 657 C C . THR A 1 95 ? -9.783 -4.754 9.975 1.00 84.75 95 THR A C 1
ATOM 659 O O . THR A 1 95 ? -9.669 -5.763 10.668 1.00 84.75 95 THR A O 1
ATOM 662 N N . GLY A 1 96 ? -10.900 -4.023 9.979 1.00 80.69 96 GLY A N 1
ATOM 663 C CA . GLY A 1 96 ? -12.052 -4.300 10.847 1.00 80.69 96 GLY A CA 1
ATOM 664 C C . GLY A 1 96 ? -11.987 -3.631 12.227 1.00 80.69 96 GLY A C 1
ATOM 665 O O . GLY A 1 96 ? -13.007 -3.553 12.911 1.00 80.69 96 GLY A O 1
ATOM 666 N N . ASN A 1 97 ? -10.844 -3.062 12.628 1.00 86.94 97 ASN A N 1
ATOM 667 C CA . ASN A 1 97 ? -10.776 -2.235 13.831 1.00 86.94 97 ASN A CA 1
ATOM 668 C C . ASN A 1 97 ? -11.237 -0.799 13.523 1.00 86.94 97 ASN A C 1
ATOM 670 O O . ASN A 1 97 ? -10.494 0.011 12.966 1.00 86.94 97 ASN A O 1
ATOM 674 N N . ALA A 1 98 ? -12.459 -0.461 13.944 1.00 84.56 98 ALA A N 1
ATOM 675 C CA . ALA A 1 98 ? -13.065 0.854 13.713 1.00 84.56 98 ALA A CA 1
ATOM 676 C C . ALA A 1 98 ? -12.229 2.030 14.258 1.00 84.56 98 ALA A C 1
ATOM 678 O O . ALA A 1 98 ? -12.299 3.132 13.721 1.00 84.56 98 ALA A O 1
ATOM 679 N N . ALA A 1 99 ? -11.419 1.811 15.301 1.00 86.69 99 ALA A N 1
ATOM 680 C CA . ALA A 1 99 ? -10.544 2.842 15.855 1.00 86.69 99 ALA A CA 1
ATOM 681 C C . ALA A 1 99 ? -9.369 3.190 14.932 1.00 86.69 99 ALA A C 1
ATOM 683 O O . ALA A 1 99 ? -8.895 4.322 14.940 1.00 86.69 99 ALA A O 1
ATOM 684 N N . LEU A 1 100 ? -8.891 2.205 14.171 1.00 89.56 100 LEU A N 1
ATOM 685 C CA . LEU A 1 100 ? -7.707 2.310 13.316 1.00 89.56 100 LEU A CA 1
ATOM 686 C C . LEU A 1 100 ? -8.073 2.644 11.875 1.00 89.56 100 LEU A C 1
ATOM 688 O O . LEU A 1 100 ? -7.207 3.065 11.111 1.00 89.56 100 LEU A O 1
ATOM 692 N N . LEU A 1 101 ? -9.353 2.512 11.522 1.00 86.81 101 LEU A N 1
ATOM 693 C CA . LEU A 1 101 ? -9.866 2.805 10.194 1.00 86.81 101 LEU A CA 1
ATOM 694 C C . LEU A 1 101 ? -9.380 4.161 9.644 1.00 86.81 101 LEU A C 1
ATOM 696 O O . LEU A 1 101 ? -8.822 4.147 8.550 1.00 86.81 101 LEU A O 1
ATOM 700 N N . PRO A 1 102 ? -9.439 5.293 10.382 1.00 87.38 102 PRO A N 1
ATOM 701 C CA . PRO A 1 102 ? -8.953 6.578 9.867 1.00 87.38 102 PRO A CA 1
ATOM 702 C C . PRO A 1 102 ? -7.467 6.581 9.476 1.00 87.38 102 PRO A C 1
ATOM 704 O O . PRO A 1 102 ? -7.058 7.337 8.599 1.00 87.38 102 PRO A O 1
ATOM 707 N N . CYS A 1 103 ? -6.647 5.733 10.111 1.00 90.38 103 CYS A N 1
ATOM 708 C CA . CYS A 1 103 ? -5.230 5.601 9.773 1.00 90.38 103 CYS A CA 1
ATOM 709 C C . CYS A 1 103 ? -5.043 4.899 8.422 1.00 90.38 103 CYS A C 1
ATOM 711 O O . CYS A 1 103 ? -4.132 5.247 7.675 1.00 90.38 103 CYS A O 1
ATOM 713 N N . LEU A 1 104 ? -5.888 3.909 8.121 1.00 88.69 104 LEU A N 1
ATOM 714 C CA . LEU A 1 104 ? -5.821 3.082 6.911 1.00 88.69 104 LEU A CA 1
ATOM 715 C C . LEU A 1 104 ? -6.472 3.770 5.703 1.00 88.69 104 LEU A C 1
ATOM 717 O O . LEU A 1 104 ? -6.024 3.591 4.574 1.00 88.69 104 LEU A O 1
ATOM 721 N N . THR A 1 105 ? -7.490 4.597 5.948 1.00 85.69 105 THR A N 1
ATOM 722 C CA . THR A 1 105 ? -8.282 5.284 4.917 1.00 85.69 105 THR A CA 1
ATOM 723 C C . THR A 1 105 ? -7.746 6.658 4.523 1.00 85.69 105 THR A C 1
ATOM 725 O O . THR A 1 105 ? -8.338 7.351 3.696 1.00 85.69 105 THR A O 1
ATOM 728 N N . GLY A 1 106 ? -6.621 7.083 5.103 1.00 86.12 106 GLY A N 1
ATOM 729 C CA . GLY A 1 106 ? -5.979 8.343 4.744 1.00 86.12 106 GLY A CA 1
ATOM 730 C C . GLY A 1 106 ? -5.574 8.373 3.265 1.00 86.12 106 GLY A C 1
ATOM 731 O O . GLY A 1 106 ? -4.986 7.421 2.750 1.00 86.12 106 GLY A O 1
ATOM 732 N N . ALA A 1 107 ? -5.827 9.494 2.583 1.00 85.94 107 ALA A N 1
ATOM 733 C CA . ALA A 1 107 ? -5.614 9.615 1.135 1.00 85.94 107 ALA A CA 1
ATOM 734 C C . ALA A 1 107 ? -4.177 9.272 0.691 1.00 85.94 107 ALA A C 1
ATOM 736 O O . ALA A 1 107 ? -3.973 8.615 -0.329 1.00 85.94 107 ALA A O 1
ATOM 737 N N . GLU A 1 108 ? -3.168 9.665 1.474 1.00 88.56 108 GLU A N 1
ATOM 738 C CA . GLU A 1 108 ? -1.760 9.353 1.187 1.00 88.56 108 GLU A CA 1
ATOM 739 C C . GLU A 1 108 ? -1.441 7.854 1.298 1.00 88.56 108 GLU A C 1
ATOM 741 O O . GLU A 1 108 ? -0.594 7.347 0.558 1.00 88.56 108 GLU A O 1
ATOM 746 N N . VAL A 1 109 ? -2.134 7.128 2.180 1.00 91.31 109 VAL A N 1
ATOM 747 C CA . VAL A 1 109 ? -1.960 5.680 2.362 1.00 91.31 109 VAL A CA 1
ATOM 748 C C . VAL A 1 109 ? -2.534 4.940 1.163 1.00 91.31 109 VAL A C 1
ATOM 750 O O . VAL A 1 109 ? -1.821 4.153 0.536 1.00 91.31 109 VAL A O 1
ATOM 753 N N . ILE A 1 110 ? -3.772 5.272 0.785 1.00 90.69 110 ILE A N 1
ATOM 754 C CA . ILE A 1 110 ? -4.452 4.719 -0.393 1.00 90.69 110 ILE A CA 1
ATOM 755 C C . ILE A 1 110 ? -3.628 4.989 -1.654 1.00 90.69 110 ILE A C 1
ATOM 757 O O . ILE A 1 110 ? -3.318 4.073 -2.415 1.00 90.69 110 ILE A O 1
ATOM 761 N N . LYS A 1 111 ? -3.182 6.234 -1.843 1.00 90.19 111 LYS A N 1
ATOM 762 C CA . LYS A 1 111 ? -2.322 6.615 -2.967 1.00 90.19 111 LYS A CA 1
ATOM 763 C C . LYS A 1 111 ? -1.004 5.842 -2.981 1.00 90.19 111 LYS A C 1
ATOM 765 O O . LYS A 1 111 ? -0.542 5.433 -4.042 1.00 90.19 111 LYS A O 1
ATOM 770 N N . SER A 1 112 ? -0.399 5.607 -1.818 1.00 92.69 112 SER A N 1
ATOM 771 C CA . SER A 1 112 ? 0.817 4.794 -1.716 1.00 92.69 112 SER A CA 1
ATOM 772 C C . SER A 1 112 ? 0.558 3.332 -2.096 1.00 92.69 112 SER A C 1
ATOM 774 O O . SER A 1 112 ? 1.367 2.744 -2.806 1.00 92.69 112 SER A O 1
ATOM 776 N N . MET A 1 113 ? -0.572 2.743 -1.700 1.00 94.25 113 MET A N 1
ATOM 777 C CA . MET A 1 113 ? -0.943 1.389 -2.134 1.00 94.25 113 MET A CA 1
ATOM 778 C C . MET A 1 113 ? -1.111 1.314 -3.659 1.00 94.25 113 MET A C 1
ATOM 780 O O . MET A 1 113 ? -0.509 0.445 -4.289 1.00 94.25 113 MET A O 1
ATOM 784 N N . ILE A 1 114 ? -1.836 2.267 -4.258 1.00 92.62 114 ILE A N 1
ATOM 785 C CA . ILE A 1 114 ? -2.019 2.373 -5.717 1.00 92.62 114 ILE A CA 1
ATOM 786 C C . ILE A 1 114 ? -0.663 2.464 -6.423 1.00 92.62 114 ILE A C 1
ATOM 788 O O . ILE A 1 114 ? -0.350 1.645 -7.285 1.00 92.62 114 ILE A O 1
ATOM 792 N N . HIS A 1 115 ? 0.186 3.405 -6.008 1.00 91.94 115 HIS A N 1
ATOM 793 C CA . HIS A 1 115 ? 1.505 3.592 -6.607 1.00 91.94 115 HIS A CA 1
ATOM 794 C C . HIS A 1 115 ? 2.401 2.357 -6.473 1.00 91.94 115 HIS A C 1
ATOM 796 O O . HIS A 1 115 ? 3.169 2.059 -7.385 1.00 91.94 115 HIS A O 1
ATOM 802 N N . LEU A 1 116 ? 2.344 1.636 -5.350 1.00 93.50 116 LEU A N 1
ATOM 803 C CA . LEU A 1 116 ? 3.127 0.412 -5.189 1.00 93.50 116 LEU A CA 1
ATOM 804 C C . LEU A 1 116 ? 2.694 -0.654 -6.207 1.00 93.50 116 LEU A C 1
ATOM 806 O O . LEU A 1 116 ? 3.551 -1.302 -6.812 1.00 93.50 116 LEU A O 1
ATOM 810 N N . ILE A 1 117 ? 1.384 -0.799 -6.422 1.00 93.31 117 ILE A N 1
ATOM 811 C CA . ILE A 1 117 ? 0.808 -1.722 -7.405 1.00 93.31 117 ILE A CA 1
ATOM 812 C C . ILE A 1 117 ? 1.232 -1.307 -8.821 1.00 93.31 117 ILE A C 1
ATOM 814 O O . ILE A 1 117 ? 1.854 -2.098 -9.529 1.00 93.31 117 ILE A O 1
ATOM 818 N N . GLU A 1 118 ? 0.999 -0.054 -9.218 1.00 91.69 118 GLU A N 1
ATOM 819 C CA . GLU A 1 118 ? 1.402 0.464 -10.535 1.00 91.69 118 GLU A CA 1
ATOM 820 C C . GLU A 1 118 ? 2.905 0.303 -10.791 1.00 91.69 118 GLU A C 1
ATOM 822 O O . GLU A 1 118 ? 3.321 -0.113 -11.874 1.00 91.69 118 GLU A O 1
ATOM 827 N N . TRP A 1 119 ? 3.738 0.590 -9.787 1.00 90.69 119 TRP A N 1
ATOM 828 C CA . TRP A 1 119 ? 5.182 0.413 -9.881 1.00 90.69 119 TRP A CA 1
ATOM 829 C C . TRP A 1 119 ? 5.565 -1.046 -10.096 1.00 90.69 119 TRP A C 1
ATOM 831 O O . TRP A 1 119 ? 6.404 -1.330 -10.953 1.00 90.69 119 TRP A O 1
ATOM 841 N N . ARG A 1 120 ? 4.968 -1.979 -9.347 1.00 90.19 120 ARG A N 1
ATOM 842 C CA . ARG A 1 120 ? 5.343 -3.395 -9.415 1.00 90.19 120 ARG A CA 1
ATOM 843 C C . ARG A 1 120 ? 4.999 -4.036 -10.757 1.00 90.19 120 ARG A C 1
ATOM 845 O O . ARG A 1 120 ? 5.768 -4.875 -11.231 1.00 90.19 120 ARG A O 1
ATOM 852 N N . TYR A 1 121 ? 3.866 -3.655 -11.341 1.00 88.12 121 TYR A N 1
ATOM 853 C CA . TYR A 1 121 ? 3.389 -4.176 -12.626 1.00 88.12 121 TYR A CA 1
ATOM 854 C C . TYR A 1 121 ? 3.851 -3.352 -13.825 1.00 88.12 121 TYR A C 1
ATOM 856 O O . TYR A 1 121 ? 3.519 -3.675 -14.972 1.00 88.12 121 TYR A O 1
ATOM 864 N N . ASP A 1 122 ? 4.638 -2.304 -13.600 1.00 86.56 122 ASP A N 1
ATOM 865 C CA . ASP A 1 122 ? 5.294 -1.610 -14.685 1.00 86.56 122 ASP A CA 1
ATOM 866 C C . ASP A 1 122 ? 6.306 -2.533 -15.380 1.00 86.56 122 ASP A C 1
ATOM 868 O O . ASP A 1 122 ? 7.208 -3.090 -14.761 1.00 86.56 122 ASP A O 1
ATOM 872 N N . THR A 1 123 ? 6.197 -2.638 -16.706 1.00 80.31 123 THR A N 1
ATOM 873 C CA . THR A 1 123 ? 7.050 -3.502 -17.551 1.00 80.31 123 THR A CA 1
ATOM 874 C C . THR A 1 123 ? 8.559 -3.252 -17.429 1.00 80.31 123 THR A C 1
ATOM 876 O O . THR A 1 123 ? 9.352 -4.060 -17.902 1.00 80.31 123 THR A O 1
ATOM 879 N N . LYS A 1 124 ? 8.974 -2.117 -16.854 1.00 82.31 124 LYS A N 1
ATOM 880 C CA . LYS A 1 124 ? 10.381 -1.724 -16.696 1.00 82.31 124 LYS A CA 1
ATOM 881 C C . LYS A 1 124 ? 10.875 -1.863 -15.260 1.00 82.31 124 LYS A C 1
ATOM 883 O O . LYS A 1 124 ? 12.049 -1.589 -15.008 1.00 82.31 124 LYS A O 1
ATOM 888 N N . THR A 1 125 ? 10.011 -2.260 -14.332 1.00 81.94 125 THR A N 1
ATOM 889 C CA . THR A 1 125 ? 10.402 -2.551 -12.958 1.00 81.94 125 THR A CA 1
ATOM 890 C C . THR A 1 125 ? 10.992 -3.952 -12.900 1.00 81.94 125 THR A C 1
ATOM 892 O O . THR A 1 125 ? 10.315 -4.945 -13.144 1.00 81.94 125 THR A O 1
ATOM 895 N N . THR A 1 126 ? 12.274 -4.029 -12.556 1.00 81.06 126 THR A N 1
ATOM 896 C CA . THR A 1 126 ? 12.981 -5.291 -12.304 1.00 81.06 126 THR A CA 1
ATOM 897 C C . THR A 1 126 ? 13.409 -5.352 -10.850 1.00 81.06 126 THR A C 1
ATOM 899 O O . THR A 1 126 ? 14.167 -4.498 -10.387 1.00 81.06 126 THR A O 1
ATOM 902 N N . ILE A 1 127 ? 12.950 -6.390 -10.159 1.00 82.81 127 ILE A N 1
ATOM 903 C CA . ILE A 1 127 ? 13.346 -6.774 -8.803 1.00 82.81 127 ILE A CA 1
ATOM 904 C C . ILE A 1 127 ? 14.022 -8.142 -8.933 1.00 82.81 127 ILE A C 1
ATOM 906 O O . ILE A 1 127 ? 13.683 -8.903 -9.834 1.00 82.81 127 ILE A O 1
ATOM 910 N N . LYS A 1 128 ? 15.037 -8.429 -8.117 1.00 79.44 128 LYS A N 1
ATOM 911 C CA . LYS A 1 128 ? 15.807 -9.676 -8.206 1.00 79.44 128 LYS A CA 1
ATOM 912 C C . LYS A 1 128 ? 15.907 -10.335 -6.835 1.00 79.44 128 LYS A C 1
ATOM 914 O O . LYS A 1 128 ? 16.039 -9.629 -5.838 1.00 79.44 128 LYS A O 1
ATOM 919 N N . GLY A 1 129 ? 15.943 -11.666 -6.822 1.00 83.69 129 GLY A N 1
ATOM 920 C CA . GLY A 1 129 ? 16.179 -12.469 -5.620 1.00 83.69 129 GLY A CA 1
ATOM 921 C C . GLY A 1 129 ? 15.034 -12.401 -4.610 1.00 83.69 129 GLY A C 1
ATOM 922 O O . GLY A 1 129 ? 13.893 -12.124 -4.972 1.00 83.69 129 GLY A O 1
ATOM 923 N N . ASP A 1 130 ? 15.359 -12.625 -3.339 1.00 81.44 130 ASP A N 1
ATOM 924 C CA . ASP A 1 130 ? 14.382 -12.755 -2.246 1.00 81.44 130 ASP A CA 1
ATOM 925 C C . ASP A 1 130 ? 13.503 -11.510 -2.045 1.00 81.44 130 ASP A C 1
ATOM 927 O O . ASP A 1 130 ? 12.359 -11.613 -1.599 1.00 81.44 130 ASP A O 1
ATOM 931 N N . ASP A 1 131 ? 14.000 -10.328 -2.424 1.00 86.06 131 ASP A N 1
ATOM 932 C CA . ASP A 1 131 ? 13.236 -9.080 -2.376 1.00 86.06 131 ASP A CA 1
ATOM 933 C C . ASP A 1 131 ? 11.975 -9.138 -3.250 1.00 86.06 1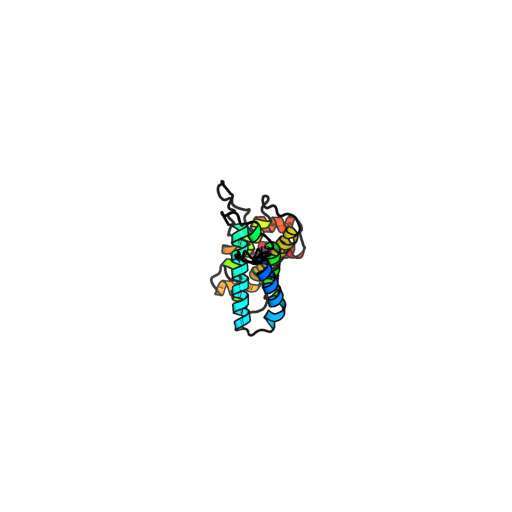31 ASP A C 1
ATOM 935 O O . ASP A 1 131 ? 10.971 -8.508 -2.916 1.00 86.06 131 ASP A O 1
ATOM 939 N N . GLU A 1 132 ? 11.993 -9.898 -4.350 1.00 90.06 132 GLU A N 1
ATOM 940 C CA . GLU A 1 132 ? 10.831 -10.034 -5.230 1.00 90.06 132 GLU A CA 1
ATOM 941 C C . GLU A 1 132 ? 9.639 -10.645 -4.494 1.00 90.06 132 GLU A C 1
ATOM 943 O O . GLU A 1 132 ? 8.525 -10.133 -4.602 1.00 90.06 132 GLU A O 1
ATOM 948 N N . VAL A 1 133 ? 9.874 -11.690 -3.698 1.00 91.25 133 VAL A N 1
ATOM 949 C CA . VAL A 1 133 ? 8.813 -12.381 -2.957 1.00 91.25 133 VAL A CA 1
ATOM 950 C C . VAL A 1 133 ? 8.169 -11.439 -1.942 1.00 91.25 133 VAL A C 1
ATOM 952 O O . VAL A 1 133 ? 6.943 -11.363 -1.861 1.00 91.25 133 VAL A O 1
ATOM 955 N N . TYR A 1 134 ? 8.974 -10.662 -1.212 1.00 93.88 134 TYR A N 1
ATOM 956 C CA . TYR A 1 134 ? 8.456 -9.713 -0.226 1.00 93.88 134 TYR A CA 1
ATOM 957 C C . TYR A 1 134 ? 7.705 -8.543 -0.864 1.00 93.88 134 TYR A C 1
ATOM 959 O O . TYR A 1 134 ? 6.655 -8.146 -0.357 1.00 93.88 134 TYR A O 1
ATOM 967 N N . TRP A 1 135 ? 8.197 -8.005 -1.984 1.00 93.50 135 TRP A N 1
ATOM 968 C CA . TRP A 1 135 ? 7.474 -6.966 -2.718 1.00 93.50 135 TRP A CA 1
ATOM 969 C C . TRP A 1 135 ? 6.162 -7.486 -3.305 1.00 93.50 135 TRP A C 1
ATOM 971 O O . TRP A 1 135 ? 5.151 -6.795 -3.204 1.00 93.50 135 TRP A O 1
ATOM 981 N N . ASN A 1 136 ? 6.151 -8.703 -3.859 1.00 92.25 136 ASN A N 1
ATOM 982 C CA . ASN A 1 136 ? 4.930 -9.342 -4.353 1.00 92.25 136 ASN A CA 1
ATOM 983 C C . ASN A 1 136 ? 3.910 -9.508 -3.226 1.00 92.25 136 ASN A C 1
ATOM 985 O O . ASN A 1 136 ? 2.765 -9.103 -3.382 1.00 92.25 136 ASN A O 1
ATOM 989 N N . ALA A 1 137 ? 4.336 -10.011 -2.066 1.00 94.00 137 ALA A N 1
ATOM 990 C CA . ALA A 1 137 ? 3.458 -10.167 -0.912 1.00 94.00 137 ALA A CA 1
ATOM 991 C C . ALA A 1 137 ? 2.913 -8.819 -0.404 1.00 94.00 137 ALA A C 1
ATOM 993 O O . ALA A 1 137 ? 1.726 -8.703 -0.105 1.00 94.00 137 ALA A O 1
ATOM 994 N N . ALA A 1 138 ? 3.747 -7.773 -0.357 1.00 95.88 138 ALA A N 1
ATOM 995 C CA . ALA A 1 138 ? 3.302 -6.428 0.014 1.00 95.88 138 ALA A CA 1
ATOM 996 C C . ALA A 1 138 ? 2.269 -5.857 -0.977 1.00 95.88 138 ALA A C 1
ATOM 998 O O . ALA A 1 138 ? 1.331 -5.166 -0.572 1.00 95.88 138 ALA A O 1
ATOM 999 N N . VAL A 1 139 ? 2.419 -6.164 -2.267 1.00 95.19 139 VAL A N 1
ATOM 1000 C CA . VAL A 1 139 ? 1.467 -5.796 -3.323 1.00 95.19 139 VAL A CA 1
ATOM 1001 C C . VAL A 1 139 ? 0.158 -6.566 -3.176 1.00 95.19 139 VAL A C 1
ATOM 1003 O O . VAL A 1 139 ? -0.891 -5.930 -3.166 1.00 95.19 139 VAL A O 1
ATOM 1006 N N . SER A 1 140 ? 0.196 -7.885 -2.971 1.00 94.94 140 SER A N 1
ATOM 1007 C CA . SER A 1 140 ? -1.009 -8.693 -2.729 1.00 94.94 140 SER A CA 1
ATOM 1008 C C . SER A 1 140 ? -1.782 -8.201 -1.500 1.00 94.94 140 SER A C 1
ATOM 1010 O O . SER A 1 140 ? -3.005 -8.080 -1.551 1.00 94.94 140 SER A O 1
ATOM 1012 N N . ASN A 1 141 ? -1.083 -7.845 -0.416 1.00 95.62 141 ASN A N 1
ATOM 1013 C CA . ASN A 1 141 ? -1.698 -7.245 0.774 1.00 95.62 141 ASN A CA 1
ATOM 1014 C C . ASN A 1 141 ? -2.338 -5.884 0.463 1.00 95.62 141 ASN A C 1
ATOM 1016 O O . ASN A 1 141 ? -3.444 -5.603 0.914 1.00 95.62 141 ASN A O 1
ATOM 1020 N N . SER A 1 142 ? -1.668 -5.053 -0.339 1.00 95.25 142 SER A N 1
ATOM 1021 C CA . SER A 1 142 ? -2.180 -3.734 -0.732 1.00 95.25 142 SER A CA 1
ATOM 1022 C C . SER A 1 142 ? -3.435 -3.838 -1.602 1.00 95.25 142 SER A C 1
ATOM 1024 O O . SER A 1 142 ? -4.371 -3.073 -1.405 1.00 95.25 142 SER A O 1
ATOM 1026 N N . ILE A 1 143 ? -3.482 -4.786 -2.543 1.00 94.44 143 ILE A N 1
ATOM 1027 C CA . ILE A 1 143 ? -4.654 -5.000 -3.407 1.00 94.44 143 ILE A CA 1
ATOM 1028 C C . ILE A 1 143 ? -5.846 -5.485 -2.573 1.00 94.44 143 ILE A C 1
ATOM 1030 O O . ILE A 1 143 ? -6.957 -4.988 -2.747 1.00 94.44 143 ILE A O 1
ATOM 1034 N N . GLN A 1 144 ? -5.622 -6.423 -1.650 1.00 92.62 144 GLN A N 1
ATOM 1035 C CA . GLN A 1 144 ? -6.672 -6.920 -0.756 1.00 92.62 144 GLN A CA 1
ATOM 1036 C C . GLN A 1 144 ? -7.215 -5.816 0.158 1.00 92.62 144 GLN A C 1
ATOM 1038 O O . GLN A 1 144 ? -8.430 -5.657 0.261 1.00 92.62 144 GLN A O 1
ATOM 1043 N N . GLU A 1 145 ? -6.331 -5.017 0.759 1.00 91.75 145 GLU A N 1
ATOM 1044 C CA . GLU A 1 145 ? -6.732 -3.907 1.627 1.00 91.75 145 GLU A CA 1
ATOM 1045 C C . GLU A 1 145 ? -7.495 -2.829 0.850 1.00 91.75 145 GLU A C 1
ATOM 1047 O O . GLU A 1 145 ? -8.568 -2.402 1.273 1.00 91.75 145 GLU A O 1
ATOM 1052 N N . LEU A 1 146 ? -7.012 -2.446 -0.338 1.00 90.94 146 LEU A N 1
ATOM 1053 C CA . LEU A 1 146 ? -7.739 -1.530 -1.216 1.00 90.94 146 LEU A CA 1
ATOM 1054 C C . LEU A 1 146 ? -9.114 -2.085 -1.592 1.00 90.94 146 LEU A C 1
ATOM 1056 O O . LEU A 1 146 ? -10.092 -1.348 -1.544 1.00 90.94 146 LEU A O 1
ATOM 1060 N N . SER A 1 147 ? -9.218 -3.371 -1.927 1.00 90.69 147 SER A N 1
ATOM 1061 C CA . SER A 1 147 ? -10.505 -3.993 -2.253 1.00 90.69 147 SER A CA 1
ATOM 1062 C C . SER A 1 147 ? -11.478 -3.898 -1.082 1.00 90.69 147 SER A C 1
ATOM 1064 O O . SER A 1 147 ? -12.634 -3.522 -1.272 1.00 90.69 147 SER A O 1
ATOM 1066 N N . TYR A 1 148 ? -11.007 -4.147 0.140 1.00 88.25 148 TYR A N 1
ATOM 1067 C CA . TYR A 1 148 ? -11.825 -3.993 1.336 1.00 88.25 148 TYR A CA 1
ATOM 1068 C C . TYR A 1 148 ? -12.290 -2.543 1.546 1.00 88.25 148 TYR A C 1
ATOM 1070 O O . TYR A 1 148 ? -13.491 -2.313 1.702 1.00 88.25 148 TYR A O 1
ATOM 1078 N N . ILE A 1 149 ? -11.367 -1.579 1.486 1.00 85.50 149 ILE A N 1
ATOM 1079 C CA . ILE A 1 149 ? -11.630 -0.136 1.620 1.00 85.50 149 ILE A CA 1
ATOM 1080 C C . ILE A 1 149 ? -12.694 0.322 0.614 1.00 85.50 149 ILE A C 1
ATOM 1082 O O . ILE A 1 149 ? -13.656 0.997 0.981 1.00 85.50 149 ILE A O 1
ATOM 1086 N N . VAL A 1 150 ? -12.536 -0.084 -0.644 1.00 83.00 150 VAL A N 1
ATOM 1087 C CA . VAL A 1 150 ? -13.369 0.337 -1.776 1.00 83.00 150 VAL A CA 1
ATOM 1088 C C . VAL A 1 150 ? -14.744 -0.309 -1.729 1.00 83.00 150 VAL A C 1
ATOM 1090 O O . VAL A 1 150 ? -15.742 0.365 -1.942 1.00 83.00 150 VAL A O 1
ATOM 1093 N N . CYS A 1 151 ? -14.810 -1.612 -1.451 1.00 80.38 151 CYS A N 1
ATOM 1094 C CA . CYS A 1 151 ? -16.061 -2.363 -1.523 1.00 80.38 151 CYS A CA 1
ATOM 1095 C C . CYS A 1 151 ? -16.883 -2.335 -0.232 1.00 80.38 151 CYS A C 1
ATOM 1097 O O . CYS A 1 151 ? -18.060 -2.679 -0.279 1.00 80.38 151 CYS A O 1
ATOM 1099 N N . SER A 1 152 ? -16.281 -2.012 0.916 1.00 74.56 152 SER A N 1
ATOM 1100 C CA . SER A 1 152 ? -16.934 -2.217 2.222 1.00 74.56 152 SER A CA 1
ATOM 1101 C C . SER A 1 152 ? -17.108 -0.934 3.033 1.00 74.56 152 SER A C 1
ATOM 1103 O O . SER A 1 152 ? -17.856 -0.940 4.004 1.00 74.56 152 SER A O 1
ATOM 1105 N N . ILE A 1 153 ? -16.409 0.155 2.688 1.00 67.88 153 ILE A N 1
ATOM 1106 C CA . ILE A 1 153 ? -16.310 1.355 3.544 1.00 67.88 153 ILE A CA 1
ATOM 1107 C C . ILE A 1 153 ? -16.602 2.644 2.758 1.00 67.88 153 ILE A C 1
ATOM 1109 O O . ILE A 1 153 ? -16.297 3.751 3.194 1.00 67.88 153 ILE A O 1
ATOM 1113 N N . GLU A 1 154 ? -17.216 2.542 1.585 1.00 63.12 154 GLU A N 1
ATOM 1114 C CA . GLU A 1 154 ? -17.454 3.698 0.716 1.00 63.12 154 GLU A CA 1
ATOM 1115 C C . GLU A 1 154 ? -18.292 4.797 1.393 1.00 63.12 154 GLU A C 1
ATOM 1117 O O . GLU A 1 154 ? -17.948 5.976 1.309 1.00 63.12 154 GLU A O 1
ATOM 1122 N N . GLU A 1 155 ? -19.307 4.418 2.175 1.00 59.31 155 GLU A N 1
ATOM 1123 C CA . GLU A 1 155 ? -20.136 5.357 2.945 1.00 59.31 155 GLU A CA 1
ATOM 1124 C C . GLU A 1 155 ? -19.332 6.120 4.011 1.00 59.31 155 GLU A C 1
ATOM 1126 O O . GLU A 1 155 ? -19.516 7.326 4.193 1.00 59.31 155 GLU A O 1
ATOM 1131 N N . ALA A 1 156 ? -18.380 5.459 4.681 1.00 60.31 156 ALA A N 1
ATOM 1132 C CA . ALA A 1 156 ? -17.549 6.121 5.687 1.00 60.31 156 ALA A CA 1
ATOM 1133 C C . ALA A 1 156 ? -16.483 7.039 5.058 1.00 60.31 156 ALA A C 1
ATOM 1135 O O . ALA A 1 156 ? -16.078 8.018 5.683 1.00 60.31 156 ALA A O 1
ATOM 1136 N N . HIS A 1 157 ? -16.055 6.771 3.818 1.00 60.94 157 HIS A N 1
ATOM 1137 C CA . HIS A 1 157 ? -15.155 7.660 3.070 1.00 60.94 157 HIS A CA 1
ATOM 1138 C C . HIS A 1 157 ? -15.876 8.873 2.495 1.00 60.94 157 HIS A C 1
ATOM 1140 O O . HIS A 1 157 ? -15.338 9.982 2.544 1.00 60.94 157 HIS A O 1
ATOM 1146 N N . ALA A 1 158 ? -17.104 8.685 2.003 1.00 60.69 158 ALA A N 1
ATOM 1147 C CA . ALA A 1 158 ? -17.958 9.785 1.572 1.00 60.69 158 ALA A CA 1
ATOM 1148 C C . ALA A 1 158 ? -18.175 10.785 2.721 1.00 60.69 158 ALA A C 1
ATOM 1150 O O . ALA A 1 158 ? -18.050 11.993 2.517 1.00 60.69 158 ALA A O 1
ATOM 1151 N N . ALA A 1 159 ? -18.369 10.290 3.950 1.00 58.72 159 ALA A N 1
ATOM 1152 C CA . ALA A 1 159 ? -18.465 11.117 5.156 1.00 58.72 159 ALA A CA 1
ATOM 1153 C C . ALA A 1 159 ? -17.174 11.898 5.492 1.00 58.72 159 ALA A C 1
ATOM 1155 O O . ALA A 1 159 ? -17.234 12.921 6.170 1.00 58.72 159 ALA A O 1
ATOM 1156 N N . GLN A 1 160 ? -16.012 11.452 5.003 1.00 63.28 160 GLN A N 1
ATOM 1157 C CA . GLN A 1 160 ? -14.717 12.130 5.162 1.00 63.28 160 GLN A CA 1
ATOM 1158 C C . GLN A 1 160 ? -14.356 13.025 3.961 1.00 63.28 160 GLN A C 1
ATOM 1160 O O . GLN A 1 160 ? -13.258 13.579 3.915 1.00 63.28 160 GLN A O 1
ATOM 1165 N N . GLY A 1 161 ? -15.251 13.170 2.974 1.00 59.69 161 GLY A N 1
ATOM 1166 C CA . GLY A 1 161 ? -14.999 13.950 1.758 1.00 59.69 161 GLY A CA 1
ATOM 1167 C C . GLY A 1 161 ? -13.951 13.328 0.827 1.00 59.69 161 GLY A C 1
ATOM 1168 O O . GLY A 1 161 ? -13.416 14.008 -0.049 1.00 59.69 161 GLY A O 1
ATOM 1169 N N . VAL A 1 162 ? -13.636 12.043 1.008 1.00 65.44 162 VAL A N 1
ATOM 1170 C CA . VAL A 1 162 ? -12.627 11.328 0.226 1.00 65.44 162 VAL A CA 1
ATOM 1171 C C . VAL A 1 162 ? -13.306 10.616 -0.942 1.00 65.44 162 VAL A C 1
ATOM 1173 O O . VAL A 1 162 ? -14.019 9.632 -0.762 1.00 65.44 162 VAL A O 1
ATOM 1176 N N . SER A 1 163 ? -13.058 11.091 -2.166 1.00 71.69 163 SER A N 1
ATOM 1177 C CA . SER A 1 163 ? -13.513 10.403 -3.378 1.00 71.69 163 SER A CA 1
ATOM 1178 C C . SER A 1 163 ? -12.536 9.290 -3.751 1.00 71.69 163 SER A C 1
ATOM 1180 O O . SER A 1 163 ? -11.477 9.531 -4.337 1.00 71.69 163 SER A O 1
ATOM 1182 N N . ILE A 1 164 ? -12.910 8.053 -3.424 1.00 67.88 164 ILE A N 1
ATOM 1183 C CA . ILE A 1 164 ? -12.173 6.841 -3.804 1.00 67.88 164 ILE A CA 1
ATOM 1184 C C . ILE A 1 164 ? -11.976 6.784 -5.329 1.00 67.88 164 ILE A C 1
ATOM 1186 O O . ILE A 1 164 ? -10.855 6.571 -5.794 1.00 67.88 164 ILE A O 1
ATOM 1190 N N . LYS A 1 165 ? -13.022 7.105 -6.105 1.00 70.81 165 LYS A N 1
ATOM 1191 C CA . LYS A 1 165 ? -12.973 7.167 -7.576 1.00 70.81 165 LYS A CA 1
ATOM 1192 C C . LYS A 1 165 ? -11.930 8.175 -8.081 1.00 70.81 165 LYS A C 1
ATOM 1194 O O . LYS A 1 165 ? -11.181 7.871 -9.004 1.00 70.81 165 LYS A O 1
ATOM 1199 N N . ALA A 1 166 ? -11.808 9.341 -7.439 1.00 71.56 166 ALA A N 1
ATOM 1200 C CA . ALA A 1 166 ? -10.785 10.328 -7.796 1.00 71.56 166 ALA A CA 1
ATOM 1201 C C . ALA A 1 166 ? -9.358 9.850 -7.472 1.00 71.56 166 ALA A C 1
ATOM 1203 O O . ALA A 1 166 ? -8.437 10.088 -8.253 1.00 71.56 166 ALA A O 1
ATOM 1204 N N . MET A 1 167 ? -9.161 9.148 -6.351 1.00 71.62 167 MET A N 1
ATOM 1205 C CA . MET A 1 167 ? -7.848 8.591 -5.996 1.00 71.62 167 MET A CA 1
ATOM 1206 C C . MET A 1 167 ? -7.418 7.473 -6.946 1.00 71.62 167 MET A C 1
ATOM 1208 O O . MET A 1 167 ? -6.237 7.352 -7.259 1.00 71.62 167 MET A O 1
ATOM 1212 N N . MET A 1 168 ? -8.365 6.699 -7.464 1.00 75.00 168 MET A N 1
ATOM 1213 C CA . MET A 1 168 ? -8.104 5.642 -8.443 1.00 75.00 168 MET A CA 1
ATOM 1214 C C . MET A 1 168 ? -7.754 6.168 -9.836 1.00 7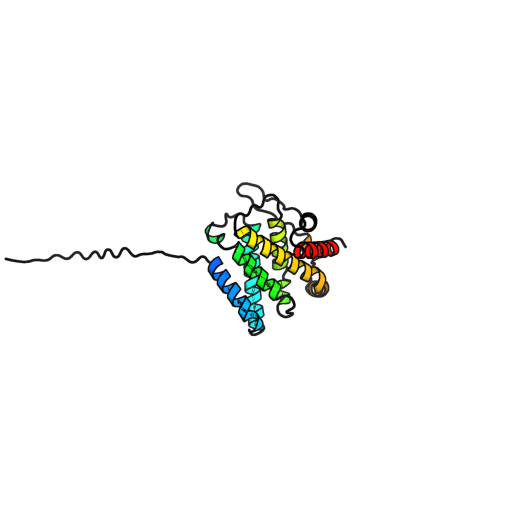5.00 168 MET A C 1
ATOM 1216 O O . MET A 1 168 ? -7.161 5.443 -10.627 1.00 75.00 168 MET A O 1
ATOM 1220 N N . GLY A 1 169 ? -8.052 7.439 -10.119 1.00 75.06 169 GLY A N 1
ATOM 1221 C CA . GLY A 1 169 ? -7.554 8.148 -11.299 1.00 75.06 169 GLY A CA 1
ATOM 1222 C C . GLY A 1 169 ? -6.126 8.688 -11.147 1.00 75.06 169 GLY A C 1
ATOM 1223 O O . GLY A 1 169 ? -5.624 9.350 -12.059 1.00 75.06 169 GLY A O 1
ATOM 1224 N N . THR A 1 170 ? -5.464 8.464 -10.004 1.00 76.38 170 THR A N 1
ATOM 1225 C CA . THR A 1 170 ? -4.057 8.846 -9.848 1.00 76.38 170 THR A CA 1
ATOM 1226 C C . THR A 1 170 ? -3.167 7.937 -10.688 1.00 76.38 170 THR A C 1
ATOM 1228 O O . THR A 1 170 ? -3.389 6.737 -10.766 1.00 76.38 170 THR A O 1
ATOM 1231 N N . VAL A 1 171 ? -2.170 8.539 -11.341 1.00 79.31 171 VAL A N 1
ATOM 1232 C CA . VAL A 1 171 ? -1.184 7.825 -12.158 1.00 79.31 171 VAL A CA 1
ATOM 1233 C C . VAL A 1 171 ? 0.198 8.112 -11.603 1.00 79.31 171 VAL A C 1
ATOM 1235 O O . VAL A 1 171 ? 0.603 9.277 -11.478 1.00 79.31 171 VAL A O 1
ATOM 1238 N N . LEU A 1 172 ? 0.949 7.056 -11.318 1.00 82.62 172 LEU A N 1
ATOM 1239 C CA . LEU A 1 172 ? 2.320 7.167 -10.865 1.00 82.62 172 LEU A CA 1
ATOM 1240 C C . LEU A 1 172 ? 3.242 7.718 -11.966 1.00 82.62 172 LEU A C 1
ATOM 1242 O O . LEU A 1 172 ? 3.363 7.207 -13.083 1.00 82.62 172 LEU A O 1
ATOM 1246 N N . MET A 1 173 ? 3.977 8.768 -11.603 1.00 81.31 173 MET A N 1
ATOM 1247 C CA . MET A 1 173 ? 5.087 9.303 -12.388 1.00 81.31 173 MET A CA 1
ATOM 1248 C C . MET A 1 173 ? 6.406 8.732 -11.863 1.00 81.31 173 MET A C 1
ATOM 1250 O O . MET A 1 173 ? 6.898 9.143 -10.813 1.00 81.31 173 MET A O 1
ATOM 1254 N N . LEU A 1 174 ? 7.014 7.824 -12.622 1.00 78.25 174 LEU A N 1
ATOM 1255 C CA . LEU A 1 174 ? 8.303 7.223 -12.295 1.00 78.25 174 LEU A CA 1
ATOM 1256 C C . LEU A 1 174 ? 9.453 8.147 -12.696 1.00 78.25 174 LEU A C 1
ATOM 1258 O O . LEU A 1 174 ? 9.614 8.502 -13.872 1.00 78.25 174 LEU A O 1
ATOM 1262 N N . ALA A 1 175 ? 10.293 8.500 -11.727 1.00 71.38 175 ALA A N 1
ATOM 1263 C CA . ALA A 1 175 ? 11.536 9.211 -11.986 1.00 71.38 175 ALA A CA 1
ATOM 1264 C C . ALA A 1 175 ? 12.573 8.293 -12.651 1.00 71.38 175 ALA A C 1
ATOM 1266 O O . ALA A 1 175 ? 12.647 7.096 -12.380 1.00 71.38 175 ALA A O 1
ATOM 1267 N N . ARG A 1 176 ? 13.399 8.863 -13.537 1.00 69.44 176 ARG A N 1
ATOM 1268 C CA . ARG A 1 176 ? 14.492 8.147 -14.207 1.00 69.44 176 ARG A CA 1
ATOM 1269 C C . ARG A 1 176 ? 15.766 8.993 -14.185 1.00 69.44 176 ARG A C 1
ATOM 1271 O O . ARG A 1 176 ? 15.696 10.164 -14.565 1.00 69.44 176 ARG A O 1
ATOM 1278 N N . PRO A 1 177 ? 16.925 8.435 -13.790 1.00 67.12 177 PRO A N 1
ATOM 1279 C CA . PRO A 1 177 ? 18.190 9.159 -13.856 1.00 67.12 177 PRO A CA 1
ATOM 1280 C C . PRO A 1 177 ? 18.475 9.641 -15.284 1.00 67.12 177 PRO A C 1
ATOM 1282 O O . PRO A 1 177 ? 18.414 8.858 -16.233 1.00 67.12 177 PRO A O 1
ATOM 1285 N N . GLY A 1 178 ? 18.733 10.942 -15.441 1.00 70.38 178 GLY A N 1
ATOM 1286 C CA . GLY A 1 178 ? 19.075 11.554 -16.730 1.00 70.38 178 GLY A CA 1
ATOM 1287 C C . GLY A 1 178 ? 17.968 11.549 -17.796 1.00 70.38 178 GLY A C 1
ATOM 1288 O O . GLY A 1 178 ? 18.260 11.834 -18.952 1.00 70.38 178 GLY A O 1
ATOM 1289 N N . LYS A 1 179 ? 16.711 11.215 -17.458 1.00 76.75 179 LYS A N 1
ATOM 1290 C CA . LYS A 1 179 ? 15.581 11.184 -18.410 1.00 76.75 179 LYS A CA 1
ATOM 1291 C C . LYS A 1 179 ? 14.330 11.837 -17.826 1.00 76.75 179 LYS A C 1
ATOM 1293 O O . LYS A 1 179 ? 14.152 11.899 -16.612 1.00 76.75 179 LYS A O 1
ATOM 1298 N N . ALA A 1 180 ? 13.424 12.272 -18.702 1.00 78.06 180 ALA A N 1
ATOM 1299 C CA . ALA A 1 180 ? 12.122 12.781 -18.284 1.00 78.06 180 ALA A CA 1
ATOM 1300 C C . ALA A 1 180 ? 11.330 11.712 -17.491 1.00 78.06 180 ALA A C 1
ATOM 1302 O O . ALA A 1 180 ? 11.378 10.521 -17.861 1.00 78.06 180 ALA A O 1
ATOM 1303 N N . PRO A 1 181 ? 10.597 12.113 -16.430 1.00 80.31 181 PRO A N 1
ATOM 1304 C CA . PRO A 1 181 ? 9.678 11.233 -15.718 1.00 80.31 181 PRO A CA 1
ATOM 1305 C C . PRO A 1 181 ? 8.703 10.548 -16.677 1.00 80.31 181 PRO A C 1
ATOM 1307 O O . PRO A 1 181 ? 8.304 11.125 -17.688 1.00 80.31 181 PRO A O 1
ATOM 1310 N N . ARG A 1 182 ? 8.340 9.301 -16.382 1.00 83.69 182 ARG A N 1
ATOM 1311 C CA . ARG A 1 182 ? 7.435 8.507 -17.222 1.00 83.69 182 ARG A CA 1
ATOM 1312 C C . ARG A 1 182 ? 6.189 8.127 -16.443 1.00 83.69 182 ARG A C 1
ATOM 1314 O O . ARG A 1 182 ? 6.306 7.706 -15.301 1.00 83.69 182 ARG A O 1
ATOM 1321 N N . LYS A 1 183 ? 5.037 8.185 -17.101 1.00 84.38 183 LYS A N 1
ATOM 1322 C CA . LYS A 1 183 ? 3.798 7.589 -16.599 1.00 84.38 183 LYS A CA 1
ATOM 1323 C C . LYS A 1 183 ? 3.887 6.058 -16.594 1.00 84.38 183 LYS A C 1
ATOM 1325 O O . LYS A 1 183 ? 4.386 5.460 -17.559 1.00 84.38 183 LYS A O 1
ATOM 1330 N N . THR A 1 184 ? 3.437 5.427 -15.517 1.00 83.56 184 THR A N 1
ATOM 1331 C CA . THR A 1 184 ? 3.054 4.008 -15.533 1.00 83.56 184 THR A CA 1
ATOM 1332 C C . THR A 1 184 ? 1.815 3.804 -16.409 1.00 83.56 184 THR A C 1
ATOM 1334 O O . THR A 1 184 ? 1.277 4.763 -16.969 1.00 83.56 184 THR A O 1
ATOM 1337 N N . ALA A 1 185 ? 1.379 2.551 -16.563 1.00 83.12 185 ALA A N 1
ATOM 1338 C CA . ALA A 1 185 ? -0.017 2.318 -16.924 1.00 83.12 185 ALA A CA 1
ATOM 1339 C C . ALA A 1 185 ? -0.915 2.946 -15.845 1.00 83.12 185 ALA A C 1
ATOM 1341 O O . ALA A 1 185 ? -0.477 3.057 -14.698 1.00 83.12 185 ALA A O 1
ATOM 1342 N N . ASP A 1 186 ? -2.123 3.364 -16.215 1.00 85.81 186 ASP A N 1
ATOM 1343 C CA . ASP A 1 186 ? -3.108 3.779 -15.219 1.00 85.81 186 ASP A CA 1
ATOM 1344 C C . ASP A 1 186 ? -3.529 2.599 -14.331 1.00 85.81 186 ASP A C 1
ATOM 1346 O O . ASP A 1 186 ? -3.305 1.417 -14.645 1.00 85.81 186 ASP A O 1
ATOM 1350 N N . PHE A 1 187 ? -4.112 2.933 -13.184 1.00 90.06 187 PHE A N 1
ATOM 1351 C CA . PHE A 1 187 ? -4.488 1.949 -12.188 1.00 90.06 187 PHE A CA 1
ATOM 1352 C C . PHE A 1 187 ? -5.515 0.922 -12.708 1.00 90.06 187 PHE A C 1
ATOM 1354 O O . PHE A 1 187 ? -5.256 -0.270 -12.528 1.00 90.06 187 PHE A O 1
ATOM 1361 N N . PRO A 1 188 ? -6.594 1.293 -13.435 1.00 91.25 188 PRO A N 1
ATOM 1362 C CA . PRO A 1 188 ? -7.509 0.312 -14.031 1.00 91.25 188 PRO A CA 1
ATOM 1363 C C . PRO A 1 188 ? -6.819 -0.669 -14.988 1.00 91.25 188 PRO A C 1
ATOM 1365 O O . PRO A 1 188 ? -6.995 -1.879 -14.871 1.00 91.25 188 PRO A O 1
ATOM 1368 N N . THR A 1 189 ? -5.952 -0.187 -15.882 1.00 90.81 189 THR A N 1
ATOM 1369 C CA . THR A 1 189 ? -5.181 -1.056 -16.787 1.00 90.81 189 THR A CA 1
ATOM 1370 C C . THR A 1 189 ? -4.267 -1.999 -16.004 1.00 90.81 189 THR A C 1
ATOM 1372 O O . THR A 1 189 ? -4.073 -3.159 -16.379 1.00 90.81 189 THR A O 1
ATOM 1375 N N . THR A 1 190 ? -3.694 -1.516 -14.901 1.00 91.75 190 THR A N 1
ATOM 1376 C CA . THR A 1 190 ? -2.856 -2.331 -14.018 1.00 91.75 190 THR A CA 1
ATOM 1377 C C . THR A 1 190 ? -3.665 -3.435 -13.335 1.00 91.75 190 THR A C 1
ATOM 1379 O O . THR A 1 190 ? -3.220 -4.582 -13.309 1.00 91.75 190 THR A O 1
ATOM 1382 N N . LEU A 1 191 ? -4.863 -3.124 -12.838 1.00 92.44 191 LEU A N 1
ATOM 1383 C CA . LEU A 1 191 ? -5.777 -4.109 -12.258 1.00 92.44 191 LEU A CA 1
ATOM 1384 C C . LEU A 1 191 ? -6.218 -5.150 -13.291 1.00 92.44 191 LEU A C 1
ATOM 1386 O O . LEU A 1 191 ? -6.197 -6.342 -12.990 1.00 92.44 191 LEU A O 1
ATOM 1390 N N . GLN A 1 192 ? -6.528 -4.732 -14.521 1.00 92.88 192 GLN A N 1
ATOM 1391 C CA . GLN A 1 192 ? -6.895 -5.666 -15.587 1.00 92.88 192 GLN A CA 1
ATOM 1392 C C . GLN A 1 192 ? -5.752 -6.645 -15.870 1.00 92.88 192 GLN A C 1
ATOM 1394 O O . GLN A 1 192 ? -5.962 -7.851 -15.949 1.00 92.88 192 GLN A O 1
ATOM 1399 N N . ARG A 1 193 ? -4.507 -6.152 -15.905 1.00 91.12 193 ARG A N 1
ATOM 1400 C CA . ARG A 1 193 ? -3.327 -7.014 -16.050 1.00 91.12 193 ARG A CA 1
ATOM 1401 C C . ARG A 1 193 ? -3.202 -8.026 -14.910 1.00 91.12 193 ARG A C 1
ATOM 1403 O O . ARG A 1 193 ? -2.821 -9.164 -15.169 1.00 91.12 193 ARG A O 1
ATOM 1410 N N . ILE A 1 194 ? -3.495 -7.641 -13.667 1.00 91.94 194 ILE A N 1
ATOM 1411 C CA . ILE A 1 194 ? -3.483 -8.564 -12.517 1.00 91.94 194 ILE A CA 1
ATOM 1412 C C . ILE A 1 194 ? -4.485 -9.702 -12.733 1.00 91.94 194 ILE A C 1
ATOM 1414 O O . ILE A 1 194 ? -4.143 -10.867 -12.532 1.00 91.94 194 ILE A O 1
ATOM 1418 N N . VAL A 1 195 ? -5.695 -9.369 -13.186 1.00 91.69 195 VAL A N 1
ATOM 1419 C CA . VAL A 1 195 ? -6.743 -10.350 -13.492 1.00 91.69 195 VAL A CA 1
ATOM 1420 C C . VAL A 1 195 ? -6.310 -11.279 -14.632 1.00 91.69 195 VAL A C 1
ATOM 1422 O O . VAL A 1 195 ? -6.369 -12.502 -14.491 1.00 91.69 195 VAL A O 1
ATOM 1425 N N . ASP A 1 196 ? -5.796 -10.717 -15.726 1.00 89.19 196 ASP A N 1
ATOM 1426 C CA . ASP A 1 196 ? -5.432 -11.467 -16.934 1.00 89.19 196 ASP A CA 1
ATOM 1427 C C . ASP A 1 196 ? -4.230 -12.394 -16.717 1.00 89.19 196 ASP A C 1
ATOM 1429 O O . ASP A 1 196 ? -4.177 -13.504 -17.250 1.00 89.19 196 ASP A O 1
ATOM 1433 N N . THR A 1 197 ? -3.255 -11.952 -15.918 1.00 82.44 197 THR A N 1
ATOM 1434 C CA . THR A 1 197 ? -2.035 -12.724 -15.632 1.00 82.44 197 THR A CA 1
ATOM 1435 C C . THR A 1 197 ? -2.257 -13.869 -14.647 1.00 82.44 197 THR A C 1
ATOM 1437 O O . THR A 1 197 ? -1.343 -14.671 -14.464 1.00 82.44 197 THR A O 1
ATOM 1440 N N . LYS A 1 198 ? -3.459 -13.985 -14.056 1.00 75.31 198 LYS A N 1
ATOM 1441 C CA . LYS A 1 198 ? -3.854 -15.055 -13.123 1.00 75.31 198 LYS A CA 1
ATOM 1442 C C . LYS A 1 198 ? -2.795 -15.312 -12.049 1.00 75.31 198 LYS A C 1
ATOM 1444 O O . LYS A 1 198 ? -2.290 -16.425 -11.917 1.00 75.31 198 LYS A O 1
ATOM 1449 N N . MET A 1 199 ? -2.447 -14.259 -11.310 1.00 71.06 199 MET A N 1
ATOM 1450 C CA . MET A 1 199 ? -1.555 -14.352 -10.150 1.00 71.06 199 MET A CA 1
ATOM 1451 C C . MET A 1 199 ? -2.199 -15.149 -8.998 1.00 71.06 199 MET A C 1
ATOM 1453 O O . MET A 1 199 ? -2.978 -16.074 -9.225 1.00 71.06 199 MET A O 1
ATOM 1457 N N . ASP A 1 200 ? -1.872 -14.845 -7.739 1.00 84.81 200 ASP A N 1
ATOM 1458 C CA . ASP A 1 200 ? -2.564 -15.480 -6.624 1.00 84.81 200 ASP A CA 1
ATOM 1459 C C . ASP A 1 200 ? -4.069 -15.158 -6.676 1.00 84.81 200 ASP A C 1
ATOM 1461 O O . ASP A 1 200 ? -4.482 -14.041 -7.004 1.00 84.81 200 ASP A O 1
ATOM 1465 N N . ALA A 1 201 ? -4.896 -16.163 -6.381 1.00 87.88 201 ALA A N 1
ATOM 1466 C CA . ALA A 1 201 ? -6.345 -16.068 -6.540 1.00 87.88 201 ALA A CA 1
ATOM 1467 C C . ALA A 1 201 ? -6.962 -14.932 -5.704 1.00 87.88 201 ALA A C 1
ATOM 1469 O O . ALA A 1 201 ? -7.953 -14.333 -6.124 1.00 87.88 201 ALA A O 1
ATOM 1470 N N . GLY A 1 202 ? -6.362 -14.611 -4.551 1.00 88.69 202 GLY A N 1
ATOM 1471 C CA . GLY A 1 202 ? -6.803 -13.521 -3.685 1.00 88.69 202 GLY A CA 1
ATOM 1472 C C . GLY A 1 202 ? -6.630 -12.160 -4.353 1.00 88.69 202 GLY A C 1
ATOM 1473 O O . GLY A 1 202 ? -7.584 -11.388 -4.424 1.00 88.69 202 GLY A O 1
ATOM 1474 N N . SER A 1 203 ? -5.449 -11.890 -4.910 1.00 90.62 203 SER A N 1
ATOM 1475 C CA . SER A 1 203 ? -5.174 -10.652 -5.648 1.00 90.62 203 SER A CA 1
ATOM 1476 C C . SER A 1 203 ? -6.027 -10.517 -6.905 1.00 90.62 203 SER A C 1
ATOM 1478 O O . SER A 1 203 ? -6.495 -9.420 -7.195 1.00 90.62 203 SER A O 1
ATOM 1480 N N . VAL A 1 204 ? -6.267 -11.614 -7.633 1.00 92.94 204 VAL A N 1
ATOM 1481 C CA . VAL A 1 204 ? -7.138 -11.616 -8.823 1.00 92.94 204 VAL A CA 1
ATOM 1482 C C . VAL A 1 204 ? -8.569 -11.233 -8.449 1.00 92.94 204 VAL A C 1
ATOM 1484 O O . VAL A 1 204 ? -9.145 -10.332 -9.058 1.00 92.94 204 VAL A O 1
ATOM 1487 N N . LEU A 1 205 ? -9.130 -11.869 -7.416 1.00 93.00 205 LEU A N 1
ATOM 1488 C CA . LEU A 1 205 ? -10.479 -11.567 -6.939 1.00 93.00 205 LEU A CA 1
ATOM 1489 C C . LEU A 1 205 ? -10.586 -10.120 -6.442 1.00 93.00 205 LEU A C 1
ATOM 1491 O O . LEU A 1 205 ? -11.525 -9.408 -6.790 1.00 93.00 205 LEU A O 1
ATOM 1495 N N . ALA A 1 206 ? -9.620 -9.680 -5.637 1.00 93.19 206 ALA A N 1
ATOM 1496 C CA . ALA A 1 206 ? -9.594 -8.333 -5.085 1.00 93.19 206 ALA A CA 1
ATOM 1497 C C . ALA A 1 206 ? -9.473 -7.264 -6.187 1.00 93.19 206 ALA A C 1
ATOM 1499 O O . ALA A 1 206 ? -10.202 -6.273 -6.149 1.00 93.19 206 ALA A O 1
ATOM 1500 N N . ALA A 1 207 ? -8.624 -7.487 -7.196 1.00 93.38 207 ALA A N 1
ATOM 1501 C CA . ALA A 1 207 ? -8.484 -6.591 -8.341 1.00 93.38 207 ALA A CA 1
ATOM 1502 C C . ALA A 1 207 ? -9.766 -6.511 -9.183 1.00 93.38 207 ALA A C 1
ATOM 1504 O O . ALA A 1 207 ? -10.180 -5.407 -9.531 1.00 93.38 207 ALA A O 1
ATOM 1505 N N . GLY A 1 208 ? -10.420 -7.648 -9.451 1.00 92.25 208 GLY A N 1
ATOM 1506 C CA . GLY A 1 208 ? -11.703 -7.688 -10.163 1.00 92.25 208 GLY A CA 1
ATOM 1507 C C . GLY A 1 208 ? -12.785 -6.875 -9.451 1.00 92.25 208 GLY A C 1
ATOM 1508 O O . GLY A 1 208 ? -13.384 -5.990 -10.047 1.00 92.25 208 GLY A O 1
ATOM 1509 N N . ARG A 1 209 ? -12.936 -7.064 -8.134 1.00 90.62 209 ARG A N 1
ATOM 1510 C CA . ARG A 1 209 ? -13.901 -6.294 -7.327 1.00 90.62 209 ARG A CA 1
ATOM 1511 C C . ARG A 1 209 ? -13.654 -4.785 -7.365 1.00 90.62 209 ARG A C 1
ATOM 1513 O O . ARG A 1 209 ? -14.600 -4.004 -7.352 1.00 90.62 209 ARG A O 1
ATOM 1520 N N . ILE A 1 210 ? -12.385 -4.371 -7.367 1.00 91.00 210 ILE A N 1
ATOM 1521 C CA . ILE A 1 210 ? -12.029 -2.955 -7.484 1.00 91.00 210 ILE A CA 1
ATOM 1522 C C . ILE A 1 210 ? -12.415 -2.425 -8.871 1.00 91.00 210 ILE A C 1
ATOM 1524 O O . ILE A 1 210 ? -12.987 -1.342 -8.957 1.00 91.00 210 ILE A O 1
ATOM 1528 N N . LEU A 1 211 ? -12.111 -3.170 -9.940 1.00 89.88 211 LEU A N 1
ATOM 1529 C CA . LEU A 1 211 ? -12.448 -2.784 -11.314 1.00 89.88 211 LEU A CA 1
ATOM 1530 C C . LEU A 1 211 ? -13.947 -2.580 -11.500 1.00 89.88 211 LEU A C 1
ATOM 1532 O O . LEU A 1 211 ? -14.339 -1.526 -11.997 1.00 89.88 211 LEU A O 1
ATOM 1536 N N . ASP A 1 212 ? -14.753 -3.538 -11.043 1.00 87.75 212 ASP A N 1
ATOM 1537 C CA . ASP A 1 212 ? -16.214 -3.468 -11.127 1.00 87.75 212 ASP A CA 1
ATOM 1538 C C . ASP A 1 212 ? -16.726 -2.163 -10.494 1.00 87.75 212 ASP A C 1
ATOM 1540 O O . ASP A 1 212 ? -17.536 -1.452 -11.077 1.00 87.75 212 ASP A O 1
ATOM 1544 N N . ARG A 1 213 ? -16.159 -1.765 -9.346 1.00 82.69 213 ARG A N 1
ATOM 1545 C CA . ARG A 1 213 ? -16.558 -0.538 -8.640 1.00 82.69 213 ARG A CA 1
ATOM 1546 C C . ARG A 1 213 ? -16.075 0.763 -9.293 1.00 82.69 213 ARG A C 1
ATOM 1548 O O . ARG A 1 213 ? -16.664 1.811 -9.048 1.00 82.69 213 ARG A O 1
ATOM 1555 N N . ILE A 1 214 ? -14.982 0.737 -10.057 1.00 79.06 214 ILE A N 1
ATOM 1556 C CA . ILE A 1 214 ? -14.441 1.933 -10.730 1.00 79.06 214 ILE A CA 1
ATOM 1557 C C . ILE A 1 214 ? -15.174 2.213 -12.044 1.00 79.06 214 ILE A C 1
ATOM 1559 O O . ILE A 1 214 ? -15.333 3.382 -12.415 1.00 79.06 214 ILE A O 1
ATOM 1563 N N . ILE A 1 215 ? -15.526 1.145 -12.765 1.00 69.31 215 ILE A N 1
ATOM 1564 C CA . ILE A 1 215 ? -16.129 1.209 -14.099 1.00 69.31 215 ILE A CA 1
ATOM 1565 C C . ILE A 1 215 ? -17.614 1.597 -14.013 1.00 69.31 215 ILE A C 1
ATOM 1567 O O . ILE A 1 215 ? -18.073 2.331 -14.891 1.00 69.31 215 ILE A O 1
ATOM 1571 N N . ASP A 1 216 ? -18.310 1.197 -12.944 1.00 56.28 216 ASP A N 1
ATOM 1572 C CA . ASP A 1 216 ? -19.659 1.675 -12.594 1.00 56.28 216 ASP A CA 1
ATOM 1573 C C . ASP A 1 216 ? -19.679 3.168 -12.179 1.00 56.28 216 ASP A C 1
ATOM 1575 O O . ASP A 1 216 ? -20.626 3.893 -12.562 1.00 56.28 216 ASP A O 1
#